Protein AF-A0A642V9N0-F1 (afdb_monomer)

Structure (mmCIF, N/CA/C/O backbone):
data_AF-A0A642V9N0-F1
#
_entry.id   AF-A0A642V9N0-F1
#
loop_
_atom_site.group_PDB
_atom_site.id
_atom_site.type_symbol
_atom_site.label_atom_id
_atom_site.label_alt_id
_atom_site.label_comp_id
_atom_site.label_asym_id
_atom_site.label_entity_id
_atom_site.label_seq_id
_atom_site.pdbx_PDB_ins_code
_atom_site.Cartn_x
_atom_site.Cartn_y
_atom_site.Cartn_z
_atom_site.occupancy
_atom_site.B_iso_or_equiv
_atom_site.auth_seq_id
_atom_site.auth_comp_id
_atom_site.auth_asym_id
_atom_site.auth_atom_id
_atom_site.pdbx_PDB_model_num
ATOM 1 N N . MET A 1 1 ? -21.424 -10.821 -15.131 1.00 40.81 1 MET A N 1
ATOM 2 C CA . MET A 1 1 ? -20.235 -10.286 -15.833 1.00 40.81 1 MET A CA 1
ATOM 3 C C . MET A 1 1 ? -19.239 -11.426 -15.988 1.00 40.81 1 MET A C 1
ATOM 5 O O . MET A 1 1 ? -18.948 -12.067 -14.989 1.00 40.81 1 MET A O 1
ATOM 9 N N . GLY A 1 2 ? -18.810 -11.746 -17.212 1.00 49.16 2 GLY A N 1
ATOM 10 C CA . GLY A 1 2 ? -17.847 -12.830 -17.457 1.00 49.16 2 GLY A CA 1
ATOM 11 C C . GLY A 1 2 ? -16.449 -12.507 -16.915 1.00 49.16 2 GLY A C 1
ATOM 12 O O . GLY A 1 2 ? -16.110 -11.336 -16.734 1.00 49.16 2 GLY A O 1
ATOM 13 N N . ALA A 1 3 ? -15.644 -13.538 -16.644 1.00 56.41 3 ALA A N 1
ATOM 14 C CA . ALA A 1 3 ? -14.260 -13.377 -16.204 1.00 56.41 3 ALA A CA 1
ATOM 15 C C . ALA A 1 3 ? -13.422 -12.690 -17.298 1.00 56.41 3 ALA A C 1
ATOM 17 O O . ALA A 1 3 ? -13.462 -13.091 -18.461 1.00 56.41 3 ALA A O 1
ATOM 18 N N . ARG A 1 4 ? -12.665 -11.648 -16.933 1.00 70.25 4 ARG A N 1
ATOM 19 C CA . ARG A 1 4 ? -11.742 -10.973 -17.858 1.00 70.25 4 ARG A CA 1
ATOM 20 C C . ARG A 1 4 ? -10.532 -11.883 -18.124 1.00 70.25 4 ARG A C 1
ATOM 22 O O . ARG A 1 4 ? -9.971 -12.385 -17.149 1.00 70.25 4 ARG A O 1
ATOM 29 N N . PRO A 1 5 ? -10.100 -12.083 -19.382 1.00 73.81 5 PRO A N 1
ATOM 30 C CA . PRO A 1 5 ? -8.912 -12.881 -19.681 1.00 73.81 5 PRO A CA 1
ATOM 31 C C . PRO A 1 5 ? -7.654 -12.274 -19.040 1.00 73.81 5 PRO A C 1
ATOM 33 O O . PRO A 1 5 ? -7.394 -11.076 -19.202 1.00 73.81 5 PRO A O 1
ATOM 36 N N . LYS A 1 6 ? -6.885 -13.101 -18.319 1.00 78.00 6 LYS A N 1
ATOM 37 C CA . LYS A 1 6 ? -5.656 -12.711 -17.610 1.00 78.00 6 LYS A CA 1
ATOM 38 C C . LYS A 1 6 ? -4.450 -13.478 -18.154 1.00 78.00 6 LYS A C 1
ATOM 40 O O . LYS A 1 6 ? -4.573 -14.666 -18.443 1.00 78.00 6 LYS A O 1
ATOM 45 N N . LEU A 1 7 ? -3.292 -12.824 -18.221 1.00 76.69 7 LEU A N 1
ATOM 46 C CA . LEU A 1 7 ? -2.004 -13.461 -18.509 1.00 76.69 7 LEU A CA 1
ATOM 47 C C . LEU A 1 7 ? -0.964 -13.055 -17.457 1.00 76.69 7 LEU A C 1
ATOM 49 O O . LEU A 1 7 ? -0.821 -11.871 -17.158 1.00 76.69 7 LEU A O 1
ATOM 53 N N . GLY A 1 8 ? -0.237 -14.034 -16.914 1.00 77.44 8 GLY A N 1
ATOM 54 C CA . GLY A 1 8 ? 0.908 -13.819 -16.029 1.00 77.44 8 GLY A CA 1
ATOM 55 C C . GLY A 1 8 ? 2.208 -14.220 -16.720 1.00 77.44 8 GLY A C 1
ATOM 56 O O . GLY A 1 8 ? 2.264 -15.289 -17.322 1.00 77.44 8 GLY A O 1
ATOM 57 N N . ILE A 1 9 ? 3.227 -13.369 -16.632 1.00 78.38 9 ILE A N 1
ATOM 58 C CA . ILE A 1 9 ? 4.569 -13.600 -17.172 1.00 78.38 9 ILE A CA 1
ATOM 59 C C . ILE A 1 9 ? 5.582 -13.358 -16.052 1.00 78.38 9 ILE A C 1
ATOM 61 O O . ILE A 1 9 ? 5.575 -12.297 -15.422 1.00 78.38 9 ILE A O 1
ATOM 65 N N . THR A 1 10 ? 6.465 -14.324 -15.822 1.00 75.25 10 THR A N 1
ATOM 66 C CA . THR A 1 10 ? 7.592 -14.185 -14.893 1.00 75.25 10 THR A CA 1
ATOM 67 C C . THR A 1 10 ? 8.870 -14.041 -15.708 1.00 75.25 10 THR A C 1
ATOM 69 O O . THR A 1 10 ? 9.029 -14.697 -16.722 1.00 75.25 10 THR A O 1
ATOM 72 N N . VAL A 1 11 ? 9.778 -13.162 -15.300 1.00 70.00 11 VAL A N 1
ATOM 73 C CA . VAL A 1 11 ? 11.076 -12.964 -15.953 1.00 70.00 11 VAL A CA 1
ATOM 74 C C . VAL A 1 11 ? 12.165 -13.274 -14.932 1.00 70.00 11 VAL A C 1
ATOM 76 O O . VAL A 1 11 ? 12.432 -12.465 -14.035 1.00 70.00 11 VAL A O 1
ATOM 79 N N . ASP A 1 12 ? 12.766 -14.459 -15.057 1.00 70.38 12 ASP A N 1
ATOM 80 C CA . ASP A 1 12 ? 13.827 -14.971 -14.184 1.00 70.38 12 ASP A CA 1
ATOM 81 C C . ASP A 1 12 ? 15.176 -15.139 -14.921 1.00 70.38 12 ASP A C 1
ATOM 83 O O . ASP A 1 12 ? 15.275 -14.996 -16.139 1.00 70.38 12 ASP A O 1
ATOM 87 N N . ARG A 1 13 ? 16.259 -15.398 -14.169 1.00 56.00 13 ARG A N 1
ATOM 88 C CA . ARG A 1 13 ? 17.618 -15.569 -14.724 1.00 56.00 13 ARG A CA 1
ATOM 89 C C . ARG A 1 13 ? 17.797 -16.846 -15.567 1.00 56.00 13 ARG A C 1
ATOM 91 O O . ARG A 1 13 ? 18.861 -16.991 -16.164 1.00 56.00 13 ARG A O 1
ATOM 98 N N . GLN A 1 14 ? 16.846 -17.784 -15.580 1.00 49.81 14 GLN A N 1
ATOM 99 C CA . GLN A 1 14 ? 17.048 -19.136 -16.121 1.00 49.81 14 GLN A CA 1
ATOM 100 C C . GLN A 1 14 ? 16.147 -19.525 -17.301 1.00 49.81 14 GLN A C 1
ATOM 102 O O . GLN A 1 14 ? 16.374 -20.592 -17.876 1.00 49.81 14 GLN A O 1
ATOM 107 N N . GLN A 1 15 ? 15.182 -18.713 -17.739 1.00 47.72 15 GLN A N 1
ATOM 108 C CA . GLN A 1 15 ? 14.186 -19.201 -18.699 1.00 47.72 15 GLN A CA 1
ATOM 109 C C . GLN A 1 15 ? 14.317 -18.678 -20.140 1.00 47.72 15 GLN A C 1
ATOM 111 O O . GLN A 1 15 ? 13.827 -17.622 -20.516 1.00 47.72 15 GLN A O 1
ATOM 116 N N . ASN A 1 16 ? 14.819 -19.578 -20.995 1.00 48.38 16 ASN A N 1
ATOM 117 C CA . ASN A 1 16 ? 14.427 -19.728 -22.407 1.00 48.38 16 ASN A CA 1
ATOM 118 C C . ASN A 1 16 ? 12.951 -20.192 -22.574 1.00 48.38 16 ASN A C 1
ATOM 120 O O . ASN A 1 16 ? 12.477 -20.356 -23.698 1.00 48.38 16 ASN A O 1
ATOM 124 N N . VAL A 1 17 ? 12.228 -20.449 -21.474 1.00 43.91 17 VAL A N 1
ATOM 125 C CA . VAL A 1 17 ? 10.893 -21.076 -21.455 1.00 43.91 17 VAL A CA 1
ATOM 126 C C . VAL A 1 17 ? 9.762 -20.054 -21.660 1.00 43.91 17 VAL A C 1
ATOM 128 O O . VAL A 1 17 ? 8.807 -20.363 -22.366 1.00 43.91 17 VAL A O 1
ATOM 131 N N . ASP A 1 18 ? 9.883 -18.807 -21.197 1.00 51.75 18 ASP A N 1
ATOM 132 C CA . ASP A 1 18 ? 8.863 -17.775 -21.476 1.00 51.75 18 ASP A CA 1
ATOM 133 C C . ASP A 1 18 ? 8.943 -17.227 -22.913 1.00 51.75 18 ASP A C 1
ATOM 135 O O . ASP A 1 18 ? 7.918 -16.908 -23.525 1.00 51.75 18 ASP A O 1
ATOM 139 N N . ASN A 1 19 ? 10.132 -17.278 -23.529 1.00 51.78 19 ASN A N 1
ATOM 140 C CA . ASN A 1 19 ? 10.299 -17.091 -24.976 1.00 51.78 19 ASN A CA 1
ATOM 141 C C . ASN A 1 19 ? 9.464 -18.092 -25.787 1.00 51.78 19 ASN A C 1
ATOM 143 O O . ASN A 1 19 ? 8.989 -17.769 -26.877 1.00 51.78 19 ASN A O 1
ATOM 147 N N . TYR A 1 20 ? 9.245 -19.305 -25.276 1.00 49.16 20 TYR A N 1
ATOM 148 C CA . TYR A 1 20 ? 8.440 -20.321 -25.952 1.00 49.16 20 TYR A CA 1
ATOM 149 C C . TYR A 1 20 ? 6.942 -19.975 -25.951 1.00 49.16 20 TYR A C 1
ATOM 151 O O . TYR A 1 20 ? 6.261 -20.178 -26.958 1.00 49.16 20 TYR A O 1
ATOM 159 N N . VAL A 1 21 ? 6.420 -19.401 -24.861 1.00 57.12 21 VAL A N 1
ATOM 160 C CA . VAL A 1 21 ? 5.015 -18.962 -24.775 1.00 57.12 21 VAL A CA 1
ATOM 161 C C . VAL A 1 21 ? 4.776 -17.730 -25.649 1.00 57.12 21 VAL A C 1
ATOM 163 O O . VAL A 1 21 ? 3.802 -17.702 -26.408 1.00 57.12 21 VAL A O 1
ATOM 166 N N . LEU A 1 22 ? 5.684 -16.750 -25.613 1.00 59.94 22 LEU A N 1
ATOM 167 C CA . LEU A 1 22 ? 5.608 -15.549 -26.453 1.00 59.94 22 LEU A CA 1
ATOM 168 C C . LEU A 1 22 ? 5.730 -15.876 -27.951 1.00 59.94 22 LEU A C 1
ATOM 170 O O . LEU A 1 22 ? 4.992 -15.320 -28.763 1.00 59.94 22 LEU A O 1
ATOM 174 N N . SER A 1 23 ? 6.585 -16.836 -28.321 1.00 57.81 23 SER A N 1
ATOM 175 C CA . SER A 1 23 ? 6.795 -17.236 -29.723 1.00 57.81 23 SER A CA 1
ATOM 176 C C . SER A 1 23 ? 5.713 -18.159 -30.303 1.00 57.81 23 SER A C 1
ATOM 178 O O . SER A 1 23 ? 5.506 -18.149 -31.518 1.00 57.81 23 SER A O 1
ATOM 180 N N . ARG A 1 24 ? 4.993 -18.946 -29.484 1.00 53.59 24 ARG A N 1
ATOM 181 C CA . ARG A 1 24 ? 3.920 -19.852 -29.958 1.00 53.59 24 ARG A CA 1
ATOM 182 C C . ARG A 1 24 ? 2.508 -19.287 -29.866 1.00 53.59 24 ARG A C 1
ATOM 184 O O . ARG A 1 24 ? 1.610 -19.777 -30.556 1.00 53.59 24 ARG A O 1
ATOM 191 N N . THR A 1 25 ? 2.284 -18.279 -29.031 1.00 60.03 25 THR A N 1
ATOM 192 C CA . THR A 1 25 ? 0.960 -17.672 -28.892 1.00 60.03 25 THR A CA 1
ATOM 193 C C . THR A 1 25 ? 0.666 -16.813 -30.121 1.00 60.03 25 THR A C 1
ATOM 195 O O . THR A 1 25 ? 1.390 -15.873 -30.442 1.00 60.03 25 THR A O 1
ATOM 198 N N . ARG A 1 26 ? -0.403 -17.140 -30.860 1.00 59.75 26 ARG A N 1
ATOM 199 C CA . ARG A 1 26 ? -0.821 -16.345 -32.028 1.00 59.75 26 ARG A CA 1
ATOM 200 C C . ARG A 1 26 ? -1.087 -14.908 -31.573 1.00 59.75 26 ARG A C 1
ATOM 202 O O . ARG A 1 26 ? -1.827 -14.733 -30.614 1.00 59.75 26 ARG A O 1
ATOM 209 N N . ARG A 1 27 ? -0.585 -13.893 -32.297 1.00 61.00 27 ARG A N 1
ATOM 210 C CA . ARG A 1 27 ? -0.785 -12.457 -31.972 1.00 61.00 27 ARG A CA 1
ATOM 211 C C . ARG A 1 27 ? -2.223 -12.107 -31.554 1.00 61.00 27 ARG A C 1
ATOM 213 O O . ARG A 1 27 ? -2.413 -11.431 -30.556 1.00 61.00 27 ARG A O 1
ATOM 220 N N . ARG A 1 28 ? -3.222 -12.683 -32.237 1.00 62.78 28 ARG A N 1
ATOM 221 C CA . ARG A 1 28 ? -4.655 -12.497 -31.935 1.00 62.78 28 ARG A CA 1
ATOM 222 C C . ARG A 1 28 ? -5.085 -12.909 -30.520 1.00 62.78 28 ARG A C 1
ATOM 224 O O . ARG A 1 28 ? -6.109 -12.440 -30.049 1.00 62.78 28 ARG A O 1
ATOM 231 N N . ALA A 1 29 ? -4.361 -13.810 -29.856 1.00 71.00 29 ALA A N 1
ATOM 232 C CA . ALA A 1 29 ? -4.660 -14.208 -28.483 1.00 71.00 29 ALA A CA 1
ATOM 233 C C . ALA A 1 29 ? -4.200 -13.152 -27.463 1.00 71.00 29 ALA A C 1
ATOM 235 O O . ALA A 1 29 ? -4.834 -13.018 -26.420 1.00 71.00 29 ALA A O 1
ATOM 236 N N . PHE A 1 30 ? -3.163 -12.365 -27.777 1.00 74.12 30 PHE A N 1
ATOM 237 C CA . PHE A 1 30 ? -2.737 -11.238 -26.941 1.00 74.12 30 PHE A CA 1
ATOM 238 C C . PHE A 1 30 ? -3.734 -10.077 -26.991 1.00 74.12 30 PHE A C 1
ATOM 240 O O . PHE A 1 30 ? -3.985 -9.457 -25.964 1.00 74.12 30 PHE A O 1
ATOM 247 N N . ASP A 1 31 ? -4.392 -9.864 -28.135 1.00 76.50 31 ASP A N 1
ATOM 248 C CA . ASP A 1 31 ? -5.447 -8.848 -28.288 1.00 76.50 31 ASP A CA 1
ATOM 249 C C . ASP A 1 31 ? -6.659 -9.088 -27.367 1.00 76.50 31 ASP A C 1
ATOM 251 O O . ASP A 1 31 ? -7.400 -8.158 -27.055 1.00 76.50 31 ASP A O 1
ATOM 255 N N . LEU A 1 32 ? -6.866 -10.332 -26.919 1.00 81.69 32 LEU A N 1
ATOM 256 C CA . LEU A 1 32 ? -7.955 -10.705 -26.010 1.00 81.69 32 LEU A CA 1
ATOM 257 C C . LEU A 1 32 ? -7.590 -10.530 -24.531 1.00 81.69 32 LEU A C 1
ATOM 259 O O . LEU A 1 32 ? -8.476 -10.583 -23.674 1.00 81.69 32 LEU A O 1
ATOM 263 N N . VAL A 1 33 ? -6.309 -10.347 -24.208 1.00 83.50 33 VAL A N 1
ATOM 264 C CA . VAL A 1 33 ? -5.861 -10.152 -22.827 1.00 83.50 33 VAL A CA 1
ATOM 265 C C . VAL A 1 33 ? -6.349 -8.792 -22.349 1.00 83.50 33 VAL A C 1
ATOM 267 O O . VAL A 1 33 ? -6.108 -7.768 -22.977 1.00 83.50 33 VAL A O 1
ATOM 270 N N . GLN A 1 34 ? -7.039 -8.786 -21.213 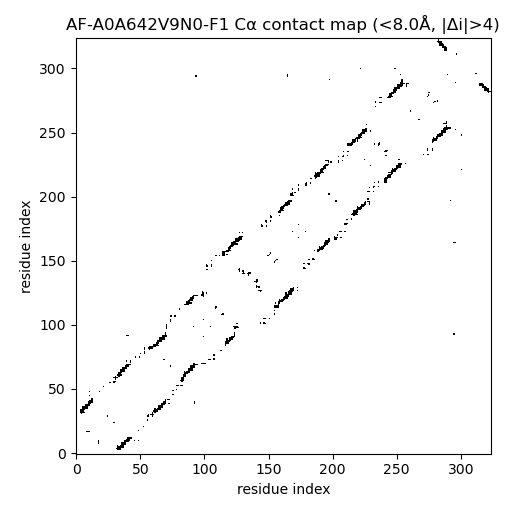1.00 86.19 34 GLN A N 1
ATOM 271 C CA . GLN A 1 34 ? -7.542 -7.567 -20.577 1.00 86.19 34 GLN A CA 1
ATOM 272 C C . GLN A 1 34 ? -6.743 -7.215 -19.320 1.00 86.19 34 GLN A C 1
ATOM 274 O O . GLN A 1 34 ? -6.779 -6.073 -18.862 1.00 86.19 34 GLN A O 1
ATOM 279 N N . GLN A 1 35 ? -6.034 -8.194 -18.751 1.00 86.94 35 GLN A N 1
ATOM 280 C CA . GLN A 1 35 ? -5.170 -8.014 -17.591 1.00 86.94 35 GLN A CA 1
ATOM 281 C C . GLN A 1 35 ? -3.831 -8.707 -17.819 1.00 86.94 35 GLN A C 1
ATOM 283 O O . GLN A 1 35 ? -3.792 -9.912 -18.076 1.00 86.94 35 GLN A O 1
ATOM 288 N N . LEU A 1 36 ? -2.749 -7.950 -17.681 1.00 86.38 36 LEU A N 1
ATOM 289 C CA . LEU A 1 36 ? -1.387 -8.454 -17.790 1.00 86.38 36 LEU A CA 1
ATOM 290 C C . LEU A 1 36 ? -0.679 -8.311 -16.444 1.00 86.38 36 LEU A C 1
ATOM 292 O O . LEU A 1 36 ? -0.710 -7.239 -15.845 1.00 86.38 36 LEU A O 1
ATOM 296 N N . SER A 1 37 ? -0.029 -9.373 -15.982 1.00 86.75 37 SER A N 1
ATOM 297 C CA . SER A 1 37 ? 0.848 -9.345 -14.812 1.00 86.75 37 SER A CA 1
ATOM 298 C C . SER A 1 37 ? 2.265 -9.714 -15.228 1.00 86.75 37 SER A C 1
ATOM 300 O O . SER A 1 37 ? 2.474 -10.796 -15.768 1.00 86.75 37 SER A O 1
ATOM 302 N N . ILE A 1 38 ? 3.229 -8.833 -14.969 1.00 85.56 38 ILE A N 1
ATOM 303 C CA . ILE A 1 38 ? 4.649 -9.054 -15.254 1.00 85.56 38 ILE A CA 1
ATOM 304 C C . ILE A 1 38 ? 5.417 -9.018 -13.935 1.00 85.56 38 ILE A C 1
ATOM 306 O O . ILE A 1 38 ? 5.370 -8.019 -13.215 1.00 85.56 38 ILE A O 1
ATOM 310 N N . ILE A 1 39 ? 6.140 -10.091 -13.629 1.00 84.25 39 ILE A N 1
ATOM 311 C CA . ILE A 1 39 ? 6.979 -10.197 -12.434 1.00 84.25 39 ILE A CA 1
ATOM 312 C C . ILE A 1 39 ? 8.433 -10.328 -12.875 1.00 84.25 39 ILE A C 1
ATOM 314 O O . ILE A 1 39 ? 8.825 -11.347 -13.432 1.00 84.25 39 ILE A O 1
ATOM 318 N N . VAL A 1 40 ? 9.246 -9.311 -12.607 1.00 82.00 40 VAL A N 1
ATOM 319 C CA . VAL A 1 40 ? 10.682 -9.306 -12.901 1.00 82.00 40 VAL A CA 1
ATOM 320 C C . VAL A 1 40 ? 11.447 -9.601 -11.618 1.00 82.00 40 VAL A C 1
ATOM 322 O O . VAL A 1 40 ? 11.551 -8.744 -10.738 1.00 82.00 40 VAL A O 1
ATOM 325 N N . THR A 1 41 ? 11.985 -10.815 -11.516 1.00 74.38 41 THR A N 1
ATOM 326 C CA . THR A 1 41 ? 12.809 -11.277 -10.383 1.00 74.38 41 THR A CA 1
ATOM 327 C C . THR A 1 41 ? 14.294 -11.368 -10.734 1.00 74.38 41 THR A C 1
ATOM 329 O O . THR A 1 41 ? 15.128 -11.571 -9.853 1.00 74.38 41 THR A O 1
ATOM 332 N N . ALA A 1 42 ? 14.644 -11.225 -12.014 1.00 68.12 42 ALA A N 1
ATOM 333 C CA . ALA A 1 42 ? 16.013 -11.334 -12.490 1.00 68.12 42 ALA A CA 1
ATOM 334 C C . ALA A 1 42 ? 16.862 -10.094 -12.155 1.00 68.12 42 ALA A C 1
ATOM 336 O O . ALA A 1 42 ? 16.626 -9.001 -12.663 1.00 68.12 42 ALA A O 1
ATOM 337 N N . ASP A 1 43 ? 17.957 -10.308 -11.424 1.00 67.06 43 ASP A N 1
ATOM 338 C CA . ASP A 1 43 ? 19.030 -9.314 -11.255 1.00 67.06 43 ASP A CA 1
ATOM 339 C C . ASP A 1 43 ? 19.905 -9.137 -12.520 1.00 67.06 43 ASP A C 1
ATOM 341 O O . ASP A 1 43 ? 20.812 -8.312 -12.536 1.00 67.06 43 ASP A O 1
ATOM 345 N N . GLY A 1 44 ? 19.706 -9.956 -13.563 1.00 68.44 44 GLY A N 1
ATOM 346 C CA . GLY A 1 44 ? 20.451 -9.897 -14.833 1.00 68.44 44 GLY A CA 1
ATOM 347 C C . GLY A 1 44 ? 19.821 -8.954 -15.864 1.00 68.44 44 GLY A C 1
ATOM 348 O O . GLY A 1 44 ? 18.749 -8.397 -15.629 1.00 68.44 44 GLY A O 1
ATOM 349 N N . ASP A 1 45 ? 20.466 -8.755 -17.017 1.00 71.88 45 ASP A N 1
ATOM 350 C CA . ASP A 1 45 ? 19.856 -8.003 -18.120 1.00 71.88 45 ASP A CA 1
ATOM 351 C C . ASP A 1 45 ? 18.630 -8.753 -18.672 1.00 71.88 45 ASP A C 1
ATOM 353 O O . ASP A 1 45 ? 18.724 -9.895 -19.115 1.00 71.88 45 ASP A O 1
ATOM 357 N N . CYS A 1 46 ? 17.467 -8.111 -18.593 1.00 78.81 46 CYS A N 1
ATOM 358 C CA . CYS A 1 46 ? 16.180 -8.625 -19.062 1.00 78.81 46 CYS A CA 1
ATOM 359 C C . CYS A 1 46 ? 15.475 -7.610 -19.967 1.00 78.81 46 CYS A C 1
ATOM 361 O O . CYS A 1 46 ? 14.278 -7.720 -20.237 1.00 78.81 46 CYS A O 1
ATOM 363 N N . ASP A 1 47 ? 16.215 -6.609 -20.444 1.00 81.56 47 ASP A N 1
ATOM 364 C CA . ASP A 1 47 ? 15.660 -5.491 -21.182 1.00 81.56 47 ASP A CA 1
ATOM 365 C C . ASP A 1 47 ? 15.040 -5.918 -22.506 1.00 81.56 47 ASP A C 1
ATOM 367 O O . ASP A 1 47 ? 14.003 -5.371 -22.880 1.00 81.56 47 ASP A O 1
ATOM 371 N N . TRP A 1 48 ? 15.654 -6.890 -23.184 1.00 80.44 48 TRP A N 1
ATOM 372 C CA . TRP A 1 48 ? 15.173 -7.440 -24.448 1.00 80.44 48 TRP A CA 1
ATOM 373 C C . TRP A 1 48 ? 13.879 -8.246 -24.264 1.00 80.44 48 TRP A C 1
ATOM 375 O O . TRP A 1 48 ? 12.911 -7.957 -24.956 1.00 80.44 48 TRP A O 1
ATOM 385 N N . VAL A 1 49 ? 13.802 -9.143 -23.267 1.00 80.38 49 VAL A N 1
ATOM 386 C CA . VAL A 1 49 ? 12.570 -9.900 -22.948 1.00 80.38 49 VAL A CA 1
ATOM 387 C C . VAL A 1 49 ? 11.439 -8.939 -22.612 1.00 80.38 49 VAL A C 1
ATOM 389 O O . VAL A 1 49 ? 10.320 -9.072 -23.101 1.00 80.38 49 VAL A O 1
ATOM 392 N N . PHE A 1 50 ? 11.733 -7.938 -21.780 1.00 84.94 50 PHE A N 1
ATOM 393 C CA . PHE A 1 50 ? 10.746 -6.937 -21.412 1.00 84.94 50 PHE A CA 1
ATOM 394 C C . PHE A 1 50 ? 10.285 -6.153 -22.644 1.00 84.94 50 PHE A C 1
ATOM 396 O O . PHE A 1 50 ? 9.087 -5.995 -22.843 1.00 84.94 50 PHE A O 1
ATOM 403 N N . ASN A 1 51 ? 11.205 -5.716 -23.508 1.00 85.25 51 ASN A N 1
ATOM 404 C CA . ASN A 1 51 ? 10.862 -5.036 -24.758 1.00 85.25 51 ASN A CA 1
ATOM 405 C C . ASN A 1 51 ? 9.994 -5.906 -25.677 1.00 85.25 51 ASN A C 1
ATOM 407 O O . ASN A 1 51 ? 9.055 -5.378 -26.272 1.00 85.25 51 ASN A O 1
ATOM 411 N N . ASP A 1 52 ? 10.256 -7.210 -25.760 1.00 83.62 52 ASP A N 1
ATOM 412 C CA . ASP A 1 52 ? 9.455 -8.142 -26.556 1.00 83.62 52 ASP A CA 1
ATOM 413 C C . ASP A 1 52 ? 8.031 -8.259 -26.000 1.00 83.62 52 ASP A C 1
ATOM 415 O O . ASP A 1 52 ? 7.064 -8.110 -26.751 1.00 83.62 52 ASP A O 1
ATOM 419 N N . ILE A 1 53 ? 7.878 -8.417 -24.678 1.00 85.50 53 ILE A N 1
ATOM 420 C CA . ILE A 1 53 ? 6.565 -8.407 -24.008 1.00 85.50 53 ILE A CA 1
ATOM 421 C C . ILE A 1 53 ? 5.824 -7.104 -24.330 1.00 85.50 53 ILE A C 1
ATOM 423 O O . ILE A 1 53 ? 4.694 -7.135 -24.818 1.00 85.50 53 ILE A O 1
ATOM 427 N N . ILE A 1 54 ? 6.460 -5.952 -24.112 1.00 87.88 54 ILE A N 1
ATOM 428 C CA . ILE A 1 54 ? 5.864 -4.640 -24.400 1.00 87.88 54 ILE A CA 1
ATOM 429 C C . ILE A 1 54 ? 5.476 -4.530 -25.882 1.00 87.88 54 ILE A C 1
ATOM 431 O O . ILE A 1 54 ? 4.386 -4.052 -26.199 1.00 87.88 54 ILE A O 1
ATOM 435 N N . GLY A 1 55 ? 6.319 -5.022 -26.792 1.00 86.62 55 GLY A N 1
ATOM 436 C CA . GLY A 1 55 ? 6.061 -5.057 -28.230 1.00 86.62 55 GLY A CA 1
ATOM 437 C C . GLY A 1 55 ? 4.815 -5.863 -28.599 1.00 86.62 55 GLY A C 1
ATOM 438 O O . GLY A 1 55 ? 4.036 -5.422 -29.446 1.00 86.62 55 GLY A O 1
ATOM 439 N N . HIS A 1 56 ? 4.578 -6.994 -27.931 1.00 85.06 56 HIS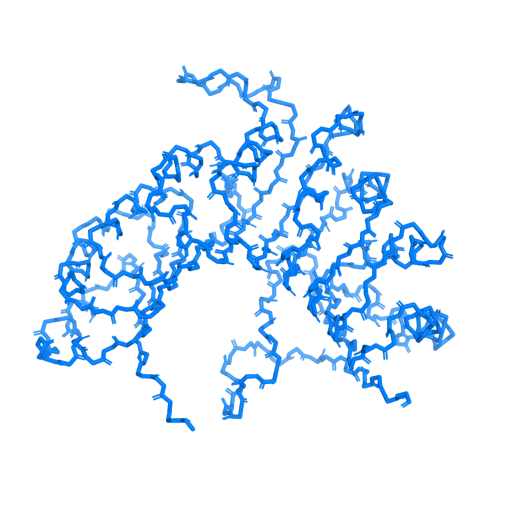 A N 1
ATOM 440 C CA . HIS A 1 56 ? 3.392 -7.827 -28.145 1.00 85.06 56 HIS A CA 1
ATOM 441 C C . HIS A 1 56 ? 2.086 -7.170 -27.683 1.00 85.06 56 HIS A C 1
ATOM 443 O O . HIS A 1 56 ? 1.052 -7.401 -28.305 1.00 85.06 56 HIS A O 1
ATOM 449 N N . PHE A 1 57 ? 2.132 -6.328 -26.649 1.00 87.25 57 PHE A N 1
ATOM 450 C CA . PHE A 1 57 ? 0.953 -5.665 -26.074 1.00 87.25 57 PHE A CA 1
ATOM 451 C C . PHE A 1 57 ? 0.784 -4.201 -26.491 1.00 87.25 57 PHE A C 1
ATOM 453 O O . PHE A 1 57 ? -0.171 -3.548 -26.076 1.00 87.25 57 PHE A O 1
ATOM 460 N N . LYS A 1 58 ? 1.679 -3.665 -27.327 1.00 84.88 58 LYS A N 1
ATOM 461 C CA . LYS A 1 58 ? 1.676 -2.248 -27.727 1.00 84.88 58 LYS A CA 1
ATOM 462 C C . LYS A 1 58 ? 0.358 -1.799 -28.367 1.00 84.88 58 LYS A C 1
ATOM 464 O O . LYS A 1 58 ? -0.064 -0.665 -28.168 1.00 84.88 58 LYS A O 1
ATOM 469 N N . MET A 1 59 ? -0.278 -2.687 -29.132 1.00 82.00 59 MET A N 1
ATOM 470 C CA . MET A 1 59 ? -1.549 -2.419 -29.820 1.00 82.00 59 MET A CA 1
ATOM 471 C C . MET A 1 59 ? -2.772 -2.933 -29.046 1.00 82.00 59 MET A C 1
ATOM 473 O O . MET A 1 59 ? -3.902 -2.663 -29.448 1.00 82.00 59 MET A O 1
ATOM 477 N N . SER A 1 60 ? -2.565 -3.664 -27.949 1.00 84.00 60 SER A N 1
ATOM 478 C CA . SER A 1 60 ? -3.641 -4.217 -27.129 1.00 84.00 60 SER A CA 1
ATOM 479 C C . SER A 1 60 ? -4.192 -3.147 -26.186 1.00 84.00 60 SER A C 1
ATOM 481 O O . SER A 1 60 ? -3.444 -2.335 -25.646 1.00 84.00 60 SER A O 1
ATOM 483 N N . SER A 1 61 ? -5.507 -3.151 -25.964 1.00 85.94 61 SER A N 1
ATOM 484 C CA . SER A 1 61 ? -6.145 -2.306 -24.950 1.00 85.94 61 SER A CA 1
ATOM 485 C C . SER A 1 61 ? -6.234 -3.086 -23.642 1.00 85.94 61 SER A C 1
ATOM 487 O O . SER A 1 61 ? -7.110 -3.936 -23.466 1.00 85.94 61 SER A O 1
ATOM 489 N N . LEU A 1 62 ? -5.280 -2.834 -22.747 1.00 87.44 62 LEU A N 1
ATOM 490 C CA . LEU A 1 62 ? -5.226 -3.471 -21.439 1.00 87.44 62 LEU A CA 1
ATOM 491 C C . LEU A 1 62 ? -6.019 -2.642 -20.432 1.00 87.44 62 LEU A C 1
ATOM 493 O O . LEU A 1 62 ? -5.653 -1.511 -20.110 1.00 87.44 62 LEU A O 1
ATOM 497 N N . ALA A 1 63 ? -7.062 -3.238 -19.861 1.00 86.31 63 ALA A N 1
ATOM 498 C CA . ALA A 1 63 ? -7.765 -2.632 -18.736 1.00 86.31 63 ALA A CA 1
ATOM 499 C C . ALA A 1 63 ? -6.859 -2.543 -17.493 1.00 86.31 63 ALA A C 1
ATOM 501 O O . ALA A 1 63 ? -6.994 -1.624 -16.690 1.00 86.31 63 ALA A O 1
ATOM 502 N N . PHE A 1 64 ? -5.938 -3.500 -17.314 1.00 86.31 64 PHE A N 1
ATOM 503 C CA . PHE A 1 64 ? -5.078 -3.542 -16.132 1.00 86.31 64 PHE A CA 1
ATOM 504 C C . PHE A 1 64 ? -3.674 -4.089 -16.407 1.00 86.31 64 PHE A C 1
ATOM 506 O O . PHE A 1 64 ? -3.524 -5.131 -17.051 1.00 86.31 64 PHE A O 1
ATOM 513 N N . LEU A 1 65 ? -2.659 -3.435 -15.843 1.00 88.62 65 LEU A N 1
ATOM 514 C CA . LEU A 1 65 ? -1.277 -3.915 -15.801 1.00 88.62 65 LEU A CA 1
ATOM 515 C C . LEU A 1 65 ? -0.787 -4.020 -14.353 1.00 88.62 65 LEU A C 1
ATOM 517 O O . LEU A 1 65 ? -0.694 -3.015 -13.654 1.00 88.62 65 LEU A O 1
ATOM 521 N N . ASN A 1 66 ? -0.409 -5.222 -13.926 1.00 87.88 66 ASN A N 1
ATOM 522 C CA . ASN A 1 66 ? 0.365 -5.446 -12.709 1.00 87.88 66 ASN A CA 1
ATOM 523 C C . ASN A 1 66 ? 1.839 -5.577 -13.060 1.00 87.88 66 ASN A C 1
ATOM 525 O O . ASN A 1 66 ? 2.213 -6.428 -13.867 1.00 87.88 66 ASN A O 1
ATOM 529 N N . LEU A 1 67 ? 2.679 -4.788 -12.410 1.00 86.00 67 LEU A N 1
ATOM 530 C CA . LEU A 1 67 ? 4.116 -4.842 -12.585 1.00 86.00 67 LEU A CA 1
ATOM 531 C C . LEU A 1 67 ? 4.795 -5.023 -11.228 1.00 86.00 67 LEU A C 1
ATOM 533 O O . LEU A 1 67 ? 4.711 -4.156 -10.358 1.00 86.00 67 LEU A O 1
ATOM 537 N N . THR A 1 68 ? 5.485 -6.144 -11.053 1.00 84.94 68 THR A N 1
ATOM 538 C CA . THR A 1 68 ? 6.340 -6.402 -9.892 1.00 84.94 68 THR A CA 1
ATOM 539 C C . THR A 1 68 ? 7.794 -6.352 -10.340 1.00 84.94 68 THR A C 1
ATOM 541 O O . THR A 1 68 ? 8.192 -7.137 -11.196 1.00 84.94 68 THR A O 1
ATOM 544 N N . LEU A 1 69 ? 8.594 -5.441 -9.784 1.00 81.88 69 LEU A N 1
ATOM 545 C CA . LEU A 1 69 ? 9.995 -5.237 -10.179 1.00 81.88 69 LEU A CA 1
ATOM 546 C C . LEU A 1 69 ? 10.942 -5.435 -9.001 1.00 81.88 69 LEU A C 1
ATOM 548 O O . LEU A 1 69 ? 10.689 -4.933 -7.909 1.00 81.88 69 LEU A O 1
ATOM 552 N N . VAL A 1 70 ? 12.093 -6.061 -9.222 1.00 78.94 70 VAL A N 1
ATOM 553 C CA . VAL A 1 70 ? 13.248 -5.856 -8.334 1.00 78.94 70 VAL A CA 1
ATOM 554 C C . VAL A 1 70 ? 13.711 -4.380 -8.392 1.00 78.94 70 VAL A C 1
ATOM 556 O O . VAL A 1 70 ? 13.615 -3.757 -9.454 1.00 78.94 70 VAL A O 1
ATOM 559 N N . PRO A 1 71 ? 14.201 -3.77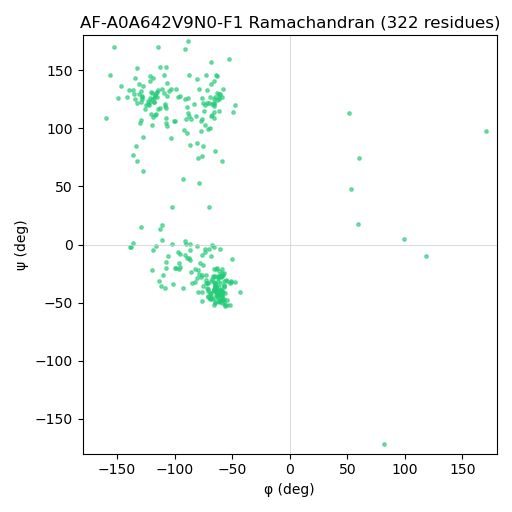1 -7.290 1.00 73.75 71 PRO A N 1
ATOM 560 C CA . PRO A 1 71 ? 14.495 -2.329 -7.245 1.00 73.75 71 PRO A CA 1
ATOM 561 C C . PRO A 1 71 ? 15.480 -1.814 -8.308 1.00 73.75 71 PRO A C 1
ATOM 563 O O . PRO A 1 71 ? 15.293 -0.729 -8.849 1.00 73.75 71 PRO A O 1
ATOM 566 N N . ASN A 1 72 ? 16.484 -2.608 -8.683 1.00 73.69 72 ASN A N 1
ATOM 567 C CA . ASN A 1 72 ? 17.451 -2.291 -9.747 1.00 73.69 72 ASN A CA 1
ATOM 568 C C . ASN A 1 72 ? 16.852 -2.309 -11.172 1.00 73.69 72 ASN A C 1
ATOM 570 O O . ASN A 1 72 ? 17.550 -1.979 -12.128 1.00 73.69 72 ASN A O 1
ATOM 574 N N . LYS A 1 73 ? 15.573 -2.671 -11.337 1.00 79.38 73 LYS A N 1
ATOM 575 C CA . LYS A 1 73 ? 14.856 -2.701 -12.625 1.00 79.38 73 LYS A CA 1
ATOM 576 C C . LYS A 1 73 ? 13.776 -1.631 -12.756 1.00 79.38 73 LYS A C 1
ATOM 578 O O . LYS A 1 73 ? 12.961 -1.687 -13.673 1.00 79.38 73 LYS A O 1
ATOM 583 N N . LEU A 1 74 ? 13.811 -0.605 -11.904 1.00 77.94 74 LEU A N 1
ATOM 584 C CA . LEU A 1 74 ? 12.927 0.564 -11.975 1.00 77.94 74 LEU A CA 1
ATOM 585 C C . LEU A 1 74 ? 12.898 1.241 -13.356 1.00 77.94 74 LEU A C 1
ATOM 587 O O . LEU A 1 74 ? 11.840 1.699 -13.786 1.00 77.94 74 LEU A O 1
ATOM 591 N N . GLY A 1 75 ? 14.015 1.225 -14.091 1.00 78.06 75 GLY A N 1
ATOM 592 C CA . GLY A 1 75 ? 14.092 1.761 -15.453 1.00 78.06 75 GLY A CA 1
ATOM 593 C C . GLY A 1 75 ? 13.094 1.138 -16.438 1.00 78.06 75 GLY A C 1
ATOM 594 O O . GLY A 1 75 ? 12.676 1.811 -17.383 1.00 78.06 75 GLY A O 1
ATOM 595 N N . LEU A 1 76 ? 12.630 -0.094 -16.193 1.00 85.06 76 LEU A N 1
ATOM 596 C CA . LEU A 1 76 ? 11.633 -0.769 -17.032 1.00 85.06 76 LEU A CA 1
ATOM 597 C C . LEU A 1 76 ? 10.258 -0.080 -17.009 1.00 85.06 76 LEU A C 1
ATOM 599 O O . LEU A 1 76 ? 9.502 -0.220 -17.970 1.00 85.06 76 LEU A O 1
ATOM 603 N N . LEU A 1 77 ? 9.952 0.731 -15.986 1.00 85.06 77 LEU A N 1
ATOM 604 C CA . LEU A 1 77 ? 8.721 1.534 -15.933 1.00 85.06 77 LEU A CA 1
ATOM 605 C C . LEU A 1 77 ? 8.583 2.462 -17.143 1.00 85.06 77 LEU A C 1
ATOM 607 O O . LEU A 1 77 ? 7.489 2.635 -17.674 1.00 85.06 77 LEU A O 1
ATOM 611 N N . SER A 1 78 ? 9.696 3.022 -17.622 1.00 83.38 78 SER A N 1
ATOM 612 C CA . SER A 1 78 ? 9.693 3.915 -18.786 1.00 83.38 78 SER A CA 1
ATOM 613 C C . SER A 1 78 ? 9.220 3.217 -20.067 1.00 83.38 78 SER A C 1
ATOM 615 O O . SER A 1 78 ? 8.561 3.829 -20.903 1.00 83.38 78 SER A O 1
ATOM 617 N N . LYS A 1 79 ? 9.469 1.911 -20.205 1.00 85.94 79 LYS A N 1
ATOM 618 C CA . LYS A 1 79 ? 9.114 1.133 -21.402 1.00 85.94 79 LYS A CA 1
ATOM 619 C C . LYS A 1 79 ? 7.605 0.894 -21.510 1.00 85.94 79 LYS A C 1
ATOM 621 O O . LYS A 1 79 ? 7.051 0.871 -22.612 1.00 85.94 79 LYS A O 1
ATOM 626 N N . VAL A 1 80 ? 6.926 0.812 -20.364 1.00 87.81 80 VAL A N 1
ATOM 627 C CA . VAL A 1 80 ? 5.466 0.642 -20.255 1.00 87.81 80 VAL A CA 1
ATOM 628 C C . VAL A 1 80 ? 4.692 1.838 -20.821 1.00 87.81 80 VAL A C 1
ATOM 630 O O . VAL A 1 80 ? 3.543 1.689 -21.225 1.00 87.81 80 VAL A O 1
ATOM 633 N N . GLN A 1 81 ? 5.315 3.016 -20.945 1.00 82.94 81 GLN A N 1
ATOM 634 C CA . GLN A 1 81 ? 4.677 4.227 -21.493 1.00 82.94 81 GLN A CA 1
ATOM 635 C C . GLN A 1 81 ? 4.079 4.031 -22.883 1.00 82.94 81 GLN A C 1
ATOM 637 O O . GLN A 1 81 ? 3.100 4.685 -23.241 1.00 82.94 81 GLN A O 1
ATOM 642 N N . SER A 1 82 ? 4.685 3.146 -23.670 1.00 83.06 82 SER A N 1
ATOM 643 C CA . SER A 1 82 ? 4.245 2.852 -25.028 1.00 83.06 82 SER A CA 1
ATOM 644 C C . SER A 1 82 ? 3.000 1.961 -25.095 1.00 83.06 82 SER A C 1
ATOM 646 O O . SER A 1 82 ? 2.443 1.800 -26.179 1.00 83.06 82 SER A O 1
ATOM 648 N N . MET A 1 83 ? 2.551 1.402 -23.966 1.00 86.38 83 MET A N 1
ATOM 649 C CA . MET A 1 83 ? 1.374 0.541 -23.894 1.00 86.38 83 MET A CA 1
ATOM 650 C C . MET A 1 83 ? 0.082 1.342 -23.693 1.00 86.38 83 MET A C 1
ATOM 652 O O . MET A 1 83 ? 0.029 2.344 -22.963 1.00 86.38 83 MET A O 1
ATOM 656 N N . ASN A 1 84 ? -1.002 0.838 -24.282 1.00 87.44 84 ASN A N 1
ATOM 657 C CA . ASN A 1 84 ? -2.349 1.335 -24.036 1.00 87.44 84 ASN A CA 1
ATOM 658 C C . ASN A 1 84 ? -2.964 0.634 -22.812 1.00 87.44 84 ASN A C 1
ATOM 660 O O . ASN A 1 84 ? -3.645 -0.384 -22.934 1.00 87.44 84 ASN A O 1
ATOM 664 N N . VAL A 1 85 ? -2.666 1.172 -21.628 1.00 87.00 85 VAL A N 1
ATOM 665 C CA . VAL A 1 85 ? -3.119 0.656 -20.328 1.00 87.00 85 VAL A CA 1
ATOM 666 C C . VAL A 1 85 ? -4.023 1.688 -19.658 1.00 87.00 85 VAL A C 1
ATOM 668 O O . VAL A 1 85 ? -3.624 2.846 -19.535 1.00 87.00 85 VAL A O 1
ATOM 671 N N . GLU A 1 86 ? -5.200 1.272 -19.188 1.00 86.06 86 GLU A N 1
ATOM 672 C CA . GLU A 1 86 ? -6.106 2.139 -18.417 1.00 86.06 86 GLU A CA 1
ATOM 673 C C . GLU A 1 86 ? -5.630 2.328 -16.972 1.00 86.06 86 GLU A C 1
ATOM 675 O O . GLU A 1 86 ? -5.554 3.452 -16.479 1.00 86.06 86 GLU A O 1
ATOM 680 N N . GLN A 1 87 ? -5.294 1.228 -16.291 1.00 86.44 87 GLN A N 1
ATOM 681 C CA . GLN A 1 87 ? -4.895 1.223 -14.885 1.00 86.44 87 GLN A CA 1
ATOM 682 C C . GLN A 1 87 ? -3.654 0.370 -14.651 1.00 86.44 87 GLN A C 1
ATOM 684 O O . GLN A 1 87 ? -3.486 -0.699 -15.241 1.00 86.44 87 GLN A O 1
ATOM 689 N N . MET A 1 88 ? -2.799 0.829 -13.744 1.00 87.81 88 MET A N 1
ATOM 690 C CA . MET A 1 88 ? -1.532 0.186 -13.433 1.00 87.81 88 MET A CA 1
ATOM 691 C C . MET A 1 88 ? -1.346 0.014 -11.927 1.00 87.81 88 MET A C 1
ATOM 693 O O . MET A 1 88 ? -1.603 0.923 -11.137 1.00 87.81 88 MET A O 1
ATOM 697 N N . ALA A 1 89 ? -0.843 -1.148 -11.537 1.00 85.56 89 ALA A N 1
ATOM 698 C CA . ALA A 1 89 ? -0.340 -1.436 -10.208 1.00 85.56 89 ALA A CA 1
ATOM 699 C C . ALA A 1 89 ? 1.161 -1.712 -10.302 1.00 85.56 89 ALA A C 1
ATOM 701 O O . ALA A 1 89 ? 1.584 -2.567 -11.079 1.00 85.56 89 ALA A O 1
ATOM 702 N N . VAL A 1 90 ? 1.963 -1.008 -9.508 1.00 84.69 90 VAL A N 1
ATOM 703 C CA . VAL A 1 90 ? 3.412 -1.224 -9.426 1.00 84.69 90 VAL A CA 1
ATOM 704 C C . VAL A 1 90 ? 3.755 -1.680 -8.018 1.00 84.69 90 VAL A C 1
ATOM 706 O O . VAL A 1 90 ? 3.367 -1.045 -7.042 1.00 84.69 90 VAL A O 1
ATOM 709 N N . SER A 1 91 ? 4.493 -2.776 -7.899 1.00 79.00 91 SER A N 1
ATOM 710 C CA . SER A 1 91 ? 5.016 -3.272 -6.627 1.00 79.00 91 SER A CA 1
ATOM 711 C C . SER A 1 91 ? 6.493 -3.623 -6.751 1.00 79.00 91 SER A C 1
ATOM 713 O O . SER A 1 91 ? 6.967 -3.977 -7.831 1.00 79.00 91 SER A O 1
ATOM 715 N N . PHE A 1 92 ? 7.232 -3.532 -5.650 1.00 74.81 92 PHE A N 1
ATOM 716 C CA . PHE A 1 92 ? 8.627 -3.960 -5.617 1.00 74.81 92 PHE A CA 1
ATOM 717 C C . PHE A 1 92 ? 8.761 -5.351 -5.021 1.00 74.81 92 PHE A C 1
ATOM 719 O O . PHE A 1 92 ? 8.168 -5.657 -3.988 1.00 74.81 92 PHE A O 1
ATOM 726 N N . TYR A 1 93 ? 9.551 -6.191 -5.686 1.00 66.88 93 TYR A N 1
ATOM 727 C CA . TYR A 1 93 ? 9.901 -7.499 -5.169 1.00 66.88 93 TYR A CA 1
ATOM 728 C C . TYR A 1 93 ? 10.742 -7.313 -3.897 1.00 66.88 93 TYR A C 1
ATOM 730 O O . TYR A 1 93 ? 11.742 -6.583 -3.933 1.00 66.88 93 TYR A O 1
ATOM 738 N N . PRO A 1 94 ? 10.364 -7.945 -2.775 1.00 56.41 94 PRO A N 1
ATOM 739 C CA . PRO A 1 94 ? 11.015 -7.741 -1.490 1.00 56.41 94 PRO A CA 1
ATOM 740 C C . PRO A 1 94 ? 12.370 -8.460 -1.462 1.00 56.41 94 PRO A C 1
ATOM 742 O O . PRO A 1 94 ? 12.495 -9.598 -1.007 1.00 56.41 94 PRO A O 1
ATOM 745 N N . LEU A 1 95 ? 13.422 -7.812 -1.965 1.00 54.38 95 LEU A N 1
ATOM 746 C CA . LEU A 1 95 ? 14.790 -8.251 -1.698 1.00 54.38 95 LEU A CA 1
ATOM 747 C C . LEU A 1 95 ? 15.143 -7.823 -0.269 1.00 54.38 95 LEU A C 1
ATOM 749 O O . LEU A 1 95 ? 15.038 -6.645 0.063 1.00 54.38 95 LEU A O 1
ATOM 753 N N . ARG A 1 96 ? 15.584 -8.777 0.567 1.00 47.22 96 ARG A N 1
ATOM 754 C CA . ARG A 1 96 ? 15.808 -8.639 2.029 1.00 47.22 96 ARG A CA 1
ATOM 755 C C . ARG A 1 96 ? 16.656 -7.430 2.473 1.00 47.22 96 ARG A C 1
ATOM 757 O O . ARG A 1 96 ? 16.691 -7.136 3.665 1.00 47.22 96 ARG A O 1
ATOM 764 N N . SER A 1 97 ? 17.332 -6.751 1.551 1.00 41.34 97 SER A N 1
ATOM 765 C CA . SER A 1 97 ? 18.242 -5.630 1.795 1.00 41.34 97 SER A CA 1
ATOM 766 C C . SER A 1 97 ? 18.103 -4.460 0.810 1.00 41.34 97 SER A C 1
ATOM 768 O O . SER A 1 97 ? 18.806 -3.460 0.968 1.00 41.34 97 SER A O 1
ATOM 770 N N . ALA A 1 98 ? 17.232 -4.535 -0.201 1.00 46.38 98 ALA A N 1
ATOM 771 C CA . ALA A 1 98 ? 17.164 -3.488 -1.215 1.00 46.38 98 ALA A CA 1
ATOM 772 C C . ALA A 1 98 ? 16.204 -2.380 -0.769 1.00 46.38 98 ALA A C 1
ATOM 774 O O . ALA A 1 98 ? 14.989 -2.570 -0.719 1.00 46.38 98 ALA A O 1
ATOM 775 N N . ARG A 1 99 ? 16.756 -1.205 -0.447 1.00 56.19 99 ARG A N 1
ATOM 776 C CA . ARG A 1 99 ? 15.946 -0.001 -0.233 1.00 56.19 99 ARG A CA 1
ATOM 777 C C . ARG A 1 99 ? 15.216 0.297 -1.544 1.00 56.19 99 ARG A C 1
ATOM 779 O O . ARG A 1 99 ? 15.871 0.425 -2.579 1.00 56.19 99 ARG A O 1
ATOM 786 N N . THR A 1 100 ? 13.887 0.410 -1.525 1.00 57.03 100 THR A N 1
ATOM 787 C CA . THR A 1 100 ? 13.187 1.014 -2.663 1.00 57.03 100 THR A CA 1
ATOM 788 C C . THR A 1 100 ? 13.623 2.472 -2.697 1.00 57.03 100 THR A C 1
ATOM 790 O O . THR A 1 100 ? 13.278 3.241 -1.803 1.00 57.03 100 THR A O 1
ATOM 793 N N . ASN A 1 101 ? 14.437 2.851 -3.680 1.00 62.84 101 ASN A N 1
ATOM 794 C CA . ASN A 1 101 ? 14.896 4.225 -3.771 1.00 62.84 101 ASN A CA 1
ATOM 795 C C . ASN A 1 101 ? 13.756 5.085 -4.337 1.00 62.84 101 ASN A C 1
ATOM 797 O O . ASN A 1 101 ? 13.540 5.114 -5.5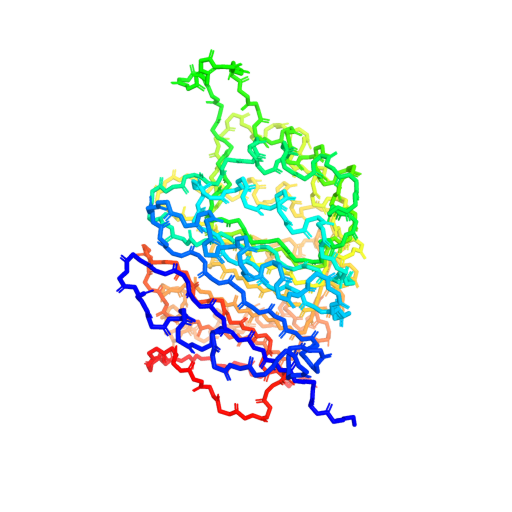50 1.00 62.84 101 ASN A O 1
ATOM 801 N N . ILE A 1 102 ? 13.010 5.760 -3.454 1.00 68.06 102 ILE A N 1
ATOM 802 C CA . ILE A 1 102 ? 11.923 6.685 -3.822 1.00 68.06 102 ILE A CA 1
ATOM 803 C C . ILE A 1 102 ? 12.396 7.695 -4.857 1.00 68.06 102 ILE A C 1
ATOM 805 O O . ILE A 1 102 ? 11.623 8.063 -5.728 1.00 68.06 102 ILE A O 1
ATOM 809 N N . TYR A 1 103 ? 13.667 8.093 -4.821 1.00 69.75 103 TYR A N 1
ATOM 810 C CA . TYR A 1 103 ? 14.242 8.968 -5.830 1.00 69.75 103 TYR A CA 1
ATOM 811 C C . TYR A 1 103 ? 14.153 8.374 -7.244 1.00 69.75 103 TYR A C 1
ATOM 813 O O . TYR A 1 103 ? 13.651 9.021 -8.161 1.00 69.75 103 TYR A O 1
ATOM 821 N N . GLN A 1 104 ? 14.587 7.123 -7.424 1.00 69.88 104 GLN A N 1
ATOM 822 C CA . GLN A 1 104 ? 14.514 6.443 -8.720 1.00 69.88 104 GLN A CA 1
ATOM 823 C C . GLN A 1 104 ? 13.056 6.256 -9.150 1.00 69.88 104 GLN A C 1
ATOM 825 O O . GLN A 1 104 ? 12.721 6.472 -10.314 1.00 69.88 104 GLN A O 1
ATOM 830 N N . LEU A 1 105 ? 12.172 5.921 -8.206 1.00 75.81 105 LEU A N 1
ATOM 831 C CA . LEU A 1 105 ? 10.741 5.841 -8.475 1.00 75.81 105 LEU A CA 1
ATOM 832 C C . LEU A 1 105 ? 10.174 7.195 -8.930 1.00 75.81 105 LEU A C 1
ATOM 834 O O . LEU A 1 105 ? 9.511 7.246 -9.960 1.00 75.81 105 LEU A O 1
ATOM 838 N N . ASN A 1 106 ? 10.477 8.278 -8.213 1.00 72.00 106 ASN A N 1
ATOM 839 C CA . ASN A 1 106 ? 10.069 9.644 -8.538 1.00 72.00 106 ASN A CA 1
ATOM 840 C C . ASN A 1 106 ? 10.563 10.040 -9.931 1.00 72.00 106 ASN A C 1
ATOM 842 O O . ASN A 1 106 ? 9.778 10.476 -10.761 1.00 72.00 106 ASN A O 1
ATOM 846 N N . ARG A 1 107 ? 11.840 9.797 -10.248 1.00 74.38 107 ARG A N 1
ATOM 847 C CA . ARG A 1 107 ? 12.409 10.073 -11.576 1.00 74.38 107 ARG A CA 1
ATOM 848 C C . ARG A 1 107 ? 11.647 9.359 -12.693 1.00 74.38 107 ARG A C 1
ATOM 850 O O . ARG A 1 107 ? 11.426 9.938 -13.753 1.00 74.38 107 ARG A O 1
ATOM 857 N N . HIS A 1 108 ? 11.253 8.106 -12.483 1.00 75.44 108 HIS A N 1
ATOM 858 C CA . HIS A 1 108 ? 10.535 7.339 -13.502 1.00 75.44 108 HIS A CA 1
ATOM 859 C C . HIS A 1 108 ? 9.035 7.667 -13.565 1.00 75.44 108 HIS A C 1
ATOM 861 O O . HIS A 1 108 ? 8.449 7.586 -14.650 1.00 75.44 108 HIS A O 1
ATOM 867 N N . LEU A 1 109 ? 8.435 8.086 -12.447 1.00 73.75 109 LEU A N 1
ATOM 868 C CA . LEU A 1 109 ? 7.036 8.516 -12.351 1.00 73.75 109 LEU A CA 1
ATOM 869 C C . LEU A 1 109 ? 6.811 10.005 -12.646 1.00 73.75 109 LEU A C 1
ATOM 871 O O . LEU A 1 109 ? 5.677 10.377 -12.924 1.00 73.75 109 LEU A O 1
ATOM 875 N N . ALA A 1 110 ? 7.861 10.826 -12.722 1.00 67.69 110 ALA A N 1
ATOM 876 C CA . ALA A 1 110 ? 7.798 12.228 -13.149 1.00 67.69 110 ALA A CA 1
ATOM 877 C C . ALA A 1 110 ? 7.272 12.422 -14.586 1.00 67.69 110 ALA A C 1
ATOM 879 O O . ALA A 1 110 ? 7.084 13.545 -15.038 1.00 67.69 110 ALA A O 1
ATOM 880 N N . ASN A 1 111 ? 7.016 11.331 -15.312 1.00 64.25 111 ASN A N 1
ATOM 881 C CA . ASN A 1 111 ? 6.295 11.355 -16.574 1.00 64.25 111 ASN A CA 1
ATOM 882 C C . ASN A 1 111 ? 4.779 11.284 -16.323 1.00 64.25 111 ASN A C 1
ATOM 884 O O . ASN A 1 111 ? 4.251 10.204 -16.032 1.00 64.25 111 ASN A O 1
ATOM 888 N N . ASP A 1 112 ? 4.079 12.402 -16.536 1.00 61.97 112 ASP A N 1
ATOM 889 C CA . ASP A 1 112 ? 2.649 12.605 -16.224 1.00 61.97 112 ASP A CA 1
ATOM 890 C C . ASP A 1 112 ? 1.705 11.485 -16.694 1.00 61.97 112 ASP A C 1
ATOM 892 O O . ASP A 1 112 ? 0.698 11.191 -16.054 1.00 61.97 112 ASP A O 1
ATOM 896 N N . ARG A 1 113 ? 2.011 10.812 -17.810 1.00 72.69 113 ARG A N 1
ATOM 897 C CA . ARG A 1 113 ? 1.130 9.767 -18.361 1.00 72.69 113 ARG A CA 1
ATOM 898 C C . ARG A 1 113 ? 1.116 8.471 -17.549 1.00 72.69 113 ARG A C 1
ATOM 900 O O . ARG A 1 113 ? 0.097 7.786 -17.543 1.00 72.69 113 ARG A O 1
ATOM 907 N N . LEU A 1 114 ? 2.231 8.092 -16.920 1.00 75.38 114 LEU A N 1
ATOM 908 C CA . LEU A 1 114 ? 2.292 6.863 -16.111 1.00 75.38 114 LEU A CA 1
ATOM 909 C C . LEU A 1 114 ? 1.680 7.077 -14.737 1.00 75.38 114 LEU A C 1
ATOM 911 O O . LEU A 1 114 ? 0.974 6.207 -14.229 1.00 75.38 114 LEU A O 1
ATOM 915 N N . SER A 1 115 ? 1.969 8.231 -14.148 1.00 77.56 115 SER A N 1
ATOM 916 C CA . SER A 1 115 ? 1.594 8.575 -12.785 1.00 77.56 115 SER A CA 1
ATOM 917 C C . SER A 1 115 ? 0.071 8.688 -12.633 1.00 77.56 115 SER A C 1
ATOM 919 O O . SER A 1 115 ? -0.501 8.095 -11.720 1.00 77.56 115 SER A O 1
ATOM 921 N N . GLN A 1 116 ? -0.616 9.259 -13.629 1.00 79.75 116 GLN A N 1
ATOM 922 C CA . GLN A 1 116 ? -2.084 9.319 -13.690 1.00 79.75 116 GLN A CA 1
ATOM 923 C C . GLN A 1 116 ? -2.773 7.944 -13.756 1.00 79.75 116 GLN A C 1
ATOM 925 O O . GLN A 1 116 ? -3.917 7.810 -13.317 1.00 79.75 116 GLN A O 1
ATOM 930 N N . ARG A 1 117 ? -2.097 6.917 -14.288 1.00 84.44 117 ARG A N 1
ATOM 931 C CA . ARG A 1 117 ? -2.637 5.550 -14.425 1.00 84.44 117 ARG A CA 1
ATOM 932 C C . ARG A 1 117 ? -2.355 4.676 -13.202 1.00 84.44 117 ARG A C 1
ATOM 934 O O . ARG A 1 117 ? -2.903 3.578 -13.106 1.00 84.44 117 ARG A O 1
ATOM 941 N N . LEU A 1 118 ? -1.490 5.118 -12.288 1.00 85.56 118 LEU A N 1
ATOM 942 C CA . LEU A 1 118 ? -1.073 4.327 -11.136 1.00 85.56 118 LEU A CA 1
ATOM 943 C C . LEU A 1 118 ? -2.173 4.304 -10.066 1.00 85.56 118 LEU A C 1
ATOM 945 O O . LEU A 1 118 ? -2.400 5.290 -9.372 1.00 85.56 118 LEU A O 1
ATOM 949 N N . VAL A 1 119 ? -2.833 3.157 -9.908 1.00 86.31 119 VAL A N 1
ATOM 950 C CA . VAL A 1 119 ? -3.896 2.952 -8.906 1.00 86.31 119 VAL A CA 1
ATOM 951 C C . VAL A 1 119 ? -3.411 2.221 -7.656 1.00 86.31 119 VAL A C 1
ATOM 953 O O . VAL A 1 119 ? -4.044 2.308 -6.603 1.00 86.31 119 VAL A O 1
ATOM 956 N N . SER A 1 120 ? -2.289 1.505 -7.751 1.00 85.19 120 SER A N 1
ATOM 957 C CA . SER A 1 120 ? -1.706 0.750 -6.642 1.00 85.19 120 SER A CA 1
ATOM 958 C C . SER A 1 120 ? -0.189 0.878 -6.626 1.00 85.19 120 SER A C 1
ATOM 960 O O . SER A 1 120 ? 0.453 0.669 -7.655 1.00 85.19 120 SER A O 1
ATOM 962 N N . LEU A 1 121 ? 0.379 1.155 -5.452 1.00 85.12 121 LEU A N 1
ATOM 963 C CA . LEU A 1 121 ? 1.820 1.262 -5.233 1.00 85.12 121 LEU A CA 1
ATOM 964 C C . LEU A 1 121 ? 2.252 0.394 -4.047 1.00 85.12 121 LEU A C 1
ATOM 966 O O . LEU A 1 121 ? 1.775 0.579 -2.929 1.00 85.12 121 LEU A O 1
ATOM 970 N N . GLY A 1 122 ? 3.175 -0.535 -4.286 1.00 80.81 122 GLY A N 1
ATOM 971 C CA . GLY A 1 122 ? 3.803 -1.359 -3.258 1.00 80.81 122 GLY A CA 1
ATOM 972 C C . GLY A 1 122 ? 5.280 -1.031 -3.089 1.00 80.81 122 GLY A C 1
ATOM 973 O O . GLY A 1 122 ? 6.055 -1.247 -4.013 1.00 80.81 122 GLY A O 1
ATOM 974 N N . LEU A 1 123 ? 5.665 -0.559 -1.906 1.00 78.06 123 LEU A N 1
ATOM 975 C CA . LEU A 1 123 ? 7.016 -0.178 -1.498 1.00 78.06 123 LEU A CA 1
ATOM 976 C C . LEU A 1 123 ? 7.591 -1.226 -0.534 1.00 78.06 123 LEU A C 1
ATOM 978 O O . LEU A 1 123 ? 6.968 -1.545 0.479 1.00 78.06 123 LEU A O 1
ATOM 982 N N . GLY A 1 124 ? 8.788 -1.743 -0.830 1.00 67.94 124 GLY A N 1
ATOM 983 C CA . GLY A 1 124 ? 9.454 -2.748 0.012 1.00 67.94 124 GLY A CA 1
ATOM 984 C C . GLY A 1 124 ? 10.077 -2.147 1.277 1.00 67.94 124 GLY A C 1
ATOM 985 O O . GLY A 1 124 ? 9.970 -2.684 2.374 1.00 67.94 124 GLY A O 1
ATOM 986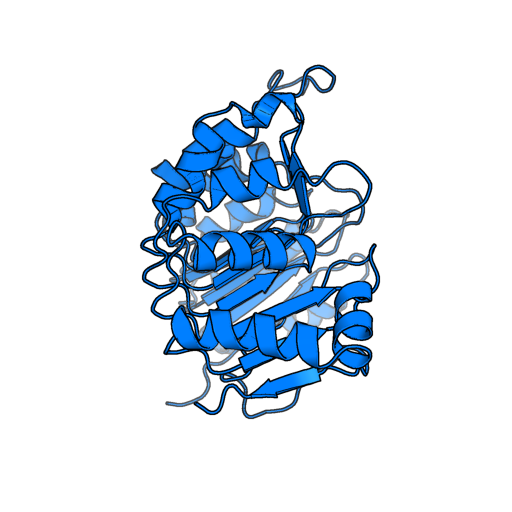 N N . MET A 1 125 ? 10.699 -0.973 1.171 1.00 69.69 125 MET A N 1
ATOM 987 C CA . MET A 1 125 ? 11.168 -0.251 2.352 1.00 69.69 125 MET A CA 1
ATOM 988 C C . MET A 1 125 ? 11.129 1.252 2.132 1.00 69.69 125 MET A C 1
ATOM 990 O O . MET A 1 125 ? 11.729 1.757 1.187 1.00 69.69 125 MET A O 1
ATOM 994 N N . LEU A 1 126 ? 10.457 1.935 3.050 1.00 68.12 126 LEU A N 1
ATOM 995 C CA . LEU A 1 126 ? 10.415 3.376 3.207 1.00 68.12 126 LEU A CA 1
ATOM 996 C C . LEU A 1 126 ? 11.245 3.734 4.444 1.00 68.12 126 LEU A C 1
ATOM 998 O O . LEU A 1 126 ? 10.809 3.510 5.574 1.00 68.12 126 LEU A O 1
ATOM 1002 N N . SER A 1 127 ? 12.473 4.207 4.231 1.00 60.97 127 SER A N 1
ATOM 1003 C CA . SER A 1 127 ? 13.359 4.609 5.325 1.00 60.97 127 SER A CA 1
ATOM 1004 C C . SER A 1 127 ? 13.474 6.124 5.370 1.00 60.97 127 SER A C 1
ATOM 1006 O O . SER A 1 127 ? 13.979 6.745 4.439 1.00 60.97 127 SER A O 1
ATOM 1008 N N . PHE A 1 128 ? 13.024 6.704 6.476 1.00 61.66 128 PHE A N 1
ATOM 1009 C CA . PHE A 1 128 ? 13.249 8.098 6.835 1.00 61.66 128 PHE A CA 1
ATOM 1010 C C . PHE A 1 128 ? 14.512 8.179 7.697 1.00 61.66 128 PHE A C 1
ATOM 1012 O O . PHE A 1 128 ? 14.482 8.569 8.859 1.00 61.66 128 PHE A O 1
ATOM 1019 N N . GLU A 1 129 ? 15.622 7.671 7.166 1.00 54.31 129 GLU A N 1
ATOM 1020 C CA . GLU A 1 129 ? 16.947 7.968 7.697 1.00 54.31 129 GLU A CA 1
ATOM 1021 C C . GLU A 1 129 ? 17.376 9.302 7.088 1.00 54.31 129 GLU A C 1
ATOM 1023 O O . GLU A 1 129 ? 17.493 9.396 5.863 1.00 54.31 129 GLU A O 1
ATOM 1028 N N . ARG A 1 130 ? 17.653 10.322 7.912 1.00 48.56 130 ARG A N 1
ATOM 1029 C CA . ARG A 1 130 ? 18.475 11.449 7.459 1.00 48.56 130 ARG A CA 1
ATOM 1030 C C . ARG A 1 130 ? 19.720 10.895 6.774 1.00 48.56 130 ARG A C 1
ATOM 1032 O O . ARG A 1 130 ? 20.500 10.173 7.390 1.00 48.56 130 ARG A O 1
ATOM 1039 N N . GLY A 1 131 ? 19.896 11.228 5.500 1.00 46.62 131 GLY A N 1
ATOM 1040 C CA . GLY A 1 131 ? 21.032 10.796 4.689 1.00 46.62 131 GLY A CA 1
ATOM 1041 C C . GLY A 1 131 ? 22.359 11.447 5.084 1.00 46.62 131 GLY A C 1
ATOM 1042 O O . GLY A 1 131 ? 23.175 11.673 4.199 1.00 46.62 131 GLY A O 1
ATOM 1043 N N . GLU A 1 132 ? 22.584 11.761 6.365 1.00 46.81 132 GLU A N 1
ATOM 1044 C CA . GLU A 1 132 ? 23.827 12.389 6.836 1.00 46.81 132 GLU A CA 1
ATOM 1045 C C . GLU A 1 132 ? 25.056 11.516 6.492 1.00 46.81 132 GLU A C 1
ATOM 1047 O O . GLU A 1 132 ? 26.109 12.064 6.186 1.00 46.81 132 GLU A O 1
ATOM 1052 N N . ASP A 1 133 ? 24.883 10.192 6.352 1.00 44.12 133 ASP A N 1
ATOM 1053 C CA . ASP A 1 133 ? 25.959 9.252 5.983 1.00 44.12 133 ASP A CA 1
ATOM 1054 C C . ASP A 1 133 ? 25.838 8.629 4.576 1.00 44.12 133 ASP A C 1
ATOM 1056 O O . ASP A 1 133 ? 26.632 7.760 4.204 1.00 44.12 133 ASP A O 1
ATOM 1060 N N . LYS A 1 134 ? 24.844 9.022 3.767 1.00 47.03 134 LYS A N 1
ATOM 1061 C CA . LYS A 1 134 ? 24.672 8.503 2.394 1.00 47.03 134 LYS A CA 1
ATOM 1062 C C . LYS A 1 134 ? 24.351 9.631 1.427 1.00 47.03 134 LYS A C 1
ATOM 1064 O O . LYS A 1 134 ? 23.215 9.802 0.995 1.00 47.03 134 LYS A O 1
ATOM 1069 N N . VAL A 1 135 ? 25.396 10.373 1.083 1.00 47.28 135 VAL A N 1
ATOM 1070 C CA . VAL A 1 135 ? 25.431 11.219 -0.109 1.00 47.28 135 VAL A CA 1
ATOM 1071 C C . VAL A 1 135 ? 25.367 10.288 -1.316 1.00 47.28 135 VAL A C 1
ATOM 1073 O O . VAL A 1 135 ? 26.287 9.499 -1.536 1.00 47.28 135 VAL A O 1
ATOM 1076 N N . ASP A 1 136 ? 24.284 10.346 -2.086 1.00 51.94 136 ASP A N 1
ATOM 1077 C CA . ASP A 1 136 ? 24.322 9.788 -3.433 1.00 51.94 136 ASP A CA 1
ATOM 1078 C C . ASP A 1 136 ? 25.322 10.644 -4.240 1.00 51.94 136 ASP A C 1
ATOM 1080 O O . ASP A 1 136 ? 25.134 11.863 -4.305 1.00 51.94 136 ASP A O 1
ATOM 1084 N N . PRO A 1 137 ? 26.406 10.077 -4.806 1.00 48.25 137 PRO A N 1
ATOM 1085 C CA . PRO A 1 137 ? 27.439 10.858 -5.492 1.00 48.25 137 PRO A CA 1
ATOM 1086 C C . PRO A 1 137 ? 26.904 11.673 -6.676 1.00 48.25 137 PRO A C 1
ATOM 1088 O O . PRO A 1 137 ? 27.541 12.637 -7.092 1.00 48.25 137 PRO A O 1
ATOM 1091 N N . GLU A 1 138 ? 25.754 11.284 -7.224 1.00 46.75 138 GLU A N 1
ATOM 1092 C CA . GLU A 1 138 ? 25.114 11.932 -8.363 1.00 46.75 138 GLU A CA 1
ATOM 1093 C C . GLU A 1 138 ? 24.042 12.951 -7.916 1.00 46.75 138 GLU A C 1
ATOM 1095 O O . GLU A 1 138 ? 23.718 13.861 -8.679 1.00 46.75 138 GLU A O 1
ATOM 1100 N N . TYR A 1 139 ? 23.528 12.861 -6.676 1.00 46.12 139 TYR A N 1
ATOM 1101 C CA . TYR A 1 139 ? 22.320 13.597 -6.253 1.00 46.12 139 TYR A CA 1
ATOM 1102 C C . TYR A 1 139 ? 22.330 14.222 -4.839 1.00 46.12 139 TYR A C 1
ATOM 1104 O O . TYR A 1 139 ? 21.380 14.921 -4.485 1.00 46.12 139 TYR A O 1
ATOM 1112 N N . GLY A 1 140 ? 23.379 14.046 -4.031 1.00 50.91 140 GLY A N 1
ATOM 1113 C CA . GLY A 1 140 ? 23.497 14.667 -2.702 1.00 50.91 140 GLY A CA 1
ATOM 1114 C C . GLY A 1 140 ? 22.744 13.939 -1.572 1.00 50.91 140 GLY A C 1
ATOM 1115 O O . GLY A 1 140 ? 22.232 12.835 -1.748 1.00 50.91 140 GLY A O 1
ATOM 1116 N N . VAL A 1 141 ? 22.684 14.555 -0.381 1.00 52.34 141 VAL A N 1
ATOM 1117 C CA . VAL A 1 141 ? 21.840 14.098 0.746 1.00 52.34 141 VAL A CA 1
ATOM 1118 C C . VAL A 1 141 ? 20.376 14.320 0.371 1.00 52.34 141 VAL A C 1
ATOM 1120 O O . VAL A 1 141 ? 19.938 15.465 0.279 1.00 52.34 141 VAL A O 1
ATOM 1123 N N . THR A 1 142 ? 19.610 13.255 0.133 1.00 58.03 142 THR A N 1
ATOM 1124 C CA . THR A 1 142 ? 18.216 13.393 -0.320 1.00 58.03 142 THR A CA 1
ATOM 1125 C C . THR A 1 142 ? 17.215 13.010 0.767 1.00 58.03 142 THR A C 1
ATOM 1127 O O . THR A 1 142 ? 17.192 11.874 1.239 1.00 58.03 142 THR A O 1
ATOM 1130 N N . ASP A 1 143 ? 16.353 13.958 1.136 1.00 67.06 143 ASP A N 1
ATOM 1131 C CA . ASP A 1 143 ? 15.221 13.732 2.035 1.00 67.06 143 ASP A CA 1
ATOM 1132 C C . ASP A 1 143 ? 14.134 12.895 1.329 1.00 67.06 143 ASP A C 1
ATOM 1134 O O . ASP A 1 143 ? 13.327 13.404 0.544 1.00 67.06 143 ASP A O 1
ATOM 1138 N N . GLN A 1 144 ? 14.113 11.585 1.601 1.00 71.00 144 GLN A N 1
ATOM 1139 C CA . GLN A 1 144 ? 13.123 10.659 1.040 1.00 71.00 144 GLN A CA 1
ATOM 1140 C C . GLN A 1 144 ? 11.685 11.007 1.445 1.00 71.00 144 GLN A C 1
ATOM 1142 O O . GLN A 1 144 ? 10.759 10.708 0.689 1.00 71.00 144 GLN A O 1
ATOM 1147 N N . LEU A 1 145 ? 11.486 11.643 2.604 1.00 73.44 145 LEU A N 1
ATOM 1148 C CA . LEU A 1 145 ? 10.164 12.046 3.074 1.00 73.44 145 LEU A CA 1
ATOM 1149 C C 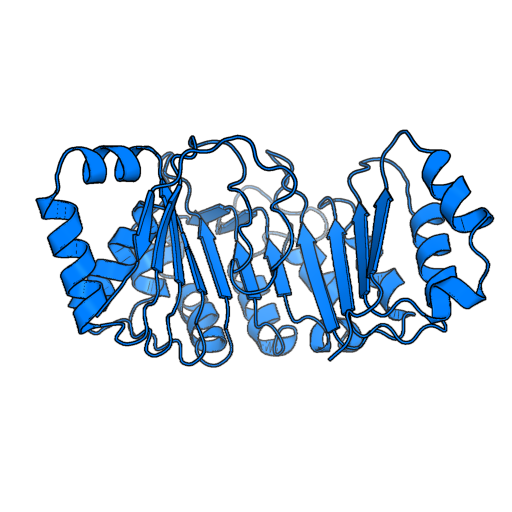. LEU A 1 145 ? 9.613 13.182 2.211 1.00 73.44 145 LEU A C 1
ATOM 1151 O O . LEU A 1 145 ? 8.472 13.099 1.756 1.00 73.44 145 LEU A O 1
ATOM 1155 N N . SER A 1 146 ? 10.436 14.192 1.926 1.00 73.94 146 SER A N 1
ATOM 1156 C CA . SER A 1 146 ? 10.069 15.286 1.020 1.00 73.94 146 SER A CA 1
ATOM 1157 C C . SER A 1 146 ? 9.799 14.783 -0.399 1.00 73.94 146 SER A C 1
ATOM 1159 O O . SER A 1 146 ? 8.785 15.145 -0.988 1.00 73.94 146 SER A O 1
ATOM 1161 N N . LEU A 1 147 ? 10.624 13.868 -0.924 1.00 76.12 147 LEU A N 1
ATOM 1162 C CA . LEU A 1 147 ? 10.368 13.264 -2.238 1.00 76.12 147 LEU A CA 1
ATOM 1163 C C . LEU A 1 147 ? 9.058 12.477 -2.272 1.00 76.12 147 LEU A C 1
ATOM 1165 O O . LEU A 1 147 ? 8.298 12.589 -3.231 1.00 76.12 147 LEU A O 1
ATOM 1169 N N . PHE A 1 148 ? 8.779 11.679 -1.238 1.00 79.12 148 PHE A N 1
ATOM 1170 C CA . PHE A 1 148 ? 7.538 10.915 -1.184 1.00 79.12 148 PHE A CA 1
ATOM 1171 C C . PHE A 1 148 ? 6.323 11.837 -1.075 1.00 79.12 148 PHE A C 1
ATOM 1173 O O . PHE A 1 148 ? 5.334 11.616 -1.772 1.00 79.12 148 PHE A O 1
ATOM 1180 N N . ARG A 1 149 ? 6.425 12.914 -0.286 1.00 79.88 149 ARG A N 1
ATOM 1181 C CA . ARG A 1 149 ? 5.414 13.972 -0.227 1.00 79.88 149 ARG A CA 1
ATOM 1182 C C . ARG A 1 149 ? 5.164 14.565 -1.612 1.00 79.88 149 ARG A C 1
ATOM 1184 O O . ARG A 1 149 ? 4.014 14.605 -2.045 1.00 79.88 149 ARG A O 1
ATOM 1191 N N . ASP A 1 150 ? 6.207 14.984 -2.319 1.00 78.06 150 ASP A N 1
ATOM 1192 C CA . ASP A 1 150 ? 6.083 15.621 -3.635 1.00 78.06 150 ASP A CA 1
ATOM 1193 C C . ASP A 1 150 ? 5.463 14.664 -4.665 1.00 78.06 150 ASP A C 1
ATOM 1195 O O . ASP A 1 150 ? 4.571 15.049 -5.424 1.00 78.06 150 ASP A O 1
ATOM 1199 N N . MET A 1 151 ? 5.841 13.383 -4.625 1.00 78.75 151 MET A N 1
ATOM 1200 C CA . MET A 1 151 ? 5.199 12.340 -5.424 1.00 78.75 151 MET A CA 1
ATOM 1201 C C . MET A 1 151 ? 3.708 12.210 -5.101 1.00 78.75 151 MET A C 1
ATOM 1203 O O . MET A 1 151 ? 2.888 12.174 -6.018 1.00 78.75 151 MET A O 1
ATOM 1207 N N . THR A 1 152 ? 3.335 12.156 -3.818 1.00 77.56 152 THR A N 1
ATOM 1208 C CA . THR A 1 152 ? 1.924 12.076 -3.402 1.00 77.56 152 THR A CA 1
ATOM 1209 C C . THR A 1 152 ? 1.114 13.319 -3.766 1.00 77.56 152 THR A C 1
ATOM 1211 O O . THR A 1 152 ? -0.048 13.178 -4.132 1.00 77.56 152 THR A O 1
ATOM 1214 N N . ASN A 1 153 ? 1.735 14.500 -3.751 1.00 75.88 153 ASN A N 1
ATOM 1215 C CA . ASN A 1 153 ? 1.113 15.774 -4.115 1.00 75.88 153 ASN A CA 1
ATOM 1216 C C . ASN A 1 153 ? 0.835 15.898 -5.617 1.00 75.88 153 ASN A C 1
ATOM 1218 O O . ASN A 1 153 ? -0.223 16.378 -6.017 1.00 75.88 153 ASN A O 1
ATOM 1222 N N . HIS A 1 154 ? 1.802 15.517 -6.455 1.00 72.31 154 HIS A N 1
ATOM 1223 C CA . HIS A 1 154 ? 1.795 15.915 -7.866 1.00 72.31 154 HIS A CA 1
ATOM 1224 C C . HIS A 1 154 ? 1.604 14.757 -8.840 1.00 72.31 154 HIS A C 1
ATOM 1226 O O . HIS A 1 154 ? 1.039 14.945 -9.913 1.00 72.31 154 HIS A O 1
ATOM 1232 N N . GLN A 1 155 ? 2.075 13.563 -8.493 1.00 73.00 155 GLN A N 1
ATOM 1233 C CA . GLN A 1 155 ? 2.184 12.454 -9.442 1.00 73.00 155 GLN A CA 1
ATOM 1234 C C . GLN A 1 155 ? 1.199 11.330 -9.111 1.00 73.00 155 GLN A C 1
ATOM 1236 O O . GLN A 1 155 ? 0.626 10.705 -9.996 1.00 73.00 155 GLN A O 1
ATOM 1241 N N . LEU A 1 156 ? 0.954 11.076 -7.831 1.00 74.31 156 LEU A N 1
ATOM 1242 C CA . LEU A 1 156 ? 0.266 9.877 -7.359 1.00 74.31 156 LEU A CA 1
ATOM 1243 C C . LEU A 1 156 ? -1.205 10.115 -6.981 1.00 74.31 156 LEU A C 1
ATOM 1245 O O . LEU A 1 156 ? -1.748 9.441 -6.104 1.00 74.31 156 LEU A O 1
ATOM 1249 N N . ILE A 1 157 ? -1.865 11.051 -7.668 1.00 72.06 157 ILE A N 1
ATOM 1250 C CA . ILE A 1 157 ? -3.253 11.461 -7.389 1.00 72.06 157 ILE A CA 1
ATOM 1251 C C . ILE A 1 157 ? -4.231 10.278 -7.532 1.00 72.06 157 ILE A C 1
ATOM 1253 O O . ILE A 1 157 ? -5.243 10.220 -6.851 1.00 72.06 157 ILE A O 1
ATOM 1257 N N . SER A 1 158 ? -3.923 9.284 -8.367 1.00 80.50 158 SER A N 1
ATOM 1258 C CA . SER A 1 158 ? -4.808 8.134 -8.604 1.00 80.50 158 SER A CA 1
ATOM 1259 C C . SER A 1 158 ? -4.633 6.971 -7.616 1.00 80.50 158 SER A C 1
ATOM 1261 O O . SER A 1 158 ? -5.326 5.958 -7.759 1.00 80.50 158 SER A O 1
ATOM 1263 N N . ILE A 1 159 ? -3.732 7.063 -6.626 1.00 85.31 159 ILE A N 1
ATOM 1264 C CA . ILE A 1 159 ? -3.446 5.935 -5.726 1.00 85.31 159 ILE A CA 1
ATOM 1265 C C . ILE A 1 159 ? -4.644 5.616 -4.830 1.00 85.31 159 ILE A C 1
ATOM 1267 O O . ILE A 1 159 ? -5.052 6.409 -3.984 1.00 85.31 159 ILE A O 1
ATOM 1271 N N . ARG A 1 160 ? -5.128 4.378 -4.956 1.00 88.0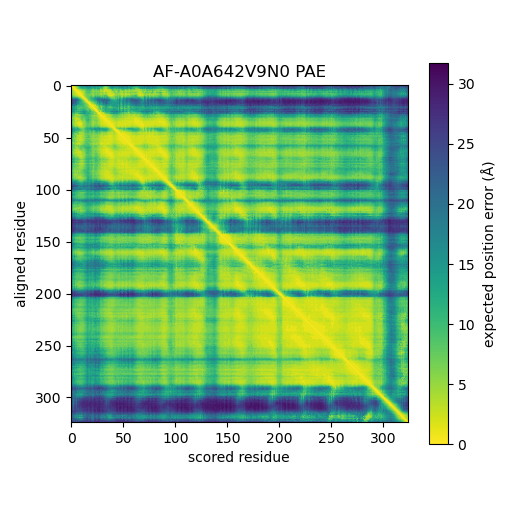6 160 ARG A N 1
ATOM 1272 C CA . ARG A 1 160 ? -6.185 3.777 -4.128 1.00 88.06 160 ARG A CA 1
ATOM 1273 C C . ARG A 1 160 ? -5.654 2.690 -3.207 1.00 88.06 160 ARG A C 1
ATOM 1275 O O . ARG A 1 160 ? -6.235 2.436 -2.155 1.00 88.06 160 ARG A O 1
ATOM 1282 N N . HIS A 1 161 ? -4.556 2.047 -3.585 1.00 85.62 161 HIS A N 1
ATOM 1283 C CA . HIS A 1 161 ? -3.956 0.970 -2.810 1.00 85.62 161 HIS A CA 1
ATOM 1284 C C . HIS A 1 161 ? -2.495 1.308 -2.523 1.00 85.62 161 HIS A C 1
ATOM 1286 O O . HIS A 1 161 ? -1.701 1.496 -3.444 1.00 85.62 161 HIS A O 1
ATOM 1292 N N . LEU A 1 162 ? -2.142 1.392 -1.243 1.00 87.00 162 LEU A N 1
ATOM 1293 C CA . LEU A 1 162 ? -0.777 1.660 -0.804 1.00 87.00 162 LEU A CA 1
ATOM 1294 C C . LEU A 1 162 ? -0.295 0.513 0.074 1.00 87.00 162 LEU A C 1
ATOM 1296 O O . LEU A 1 162 ? -0.902 0.200 1.100 1.00 87.00 162 LEU A O 1
ATOM 1300 N N . TYR A 1 163 ? 0.812 -0.100 -0.326 1.00 84.75 163 TYR A N 1
ATOM 1301 C CA . TYR A 1 163 ? 1.512 -1.108 0.453 1.00 84.75 163 TYR A CA 1
ATOM 1302 C C . TYR A 1 163 ? 2.907 -0.618 0.809 1.00 84.75 163 TYR A C 1
ATOM 1304 O O . TYR A 1 163 ? 3.661 -0.196 -0.059 1.00 84.75 163 TYR A O 1
ATOM 1312 N N . ILE A 1 164 ? 3.243 -0.678 2.092 1.00 80.44 164 ILE A N 1
ATOM 1313 C CA . ILE A 1 164 ? 4.555 -0.348 2.635 1.00 80.44 164 ILE A CA 1
ATOM 1314 C C . ILE A 1 164 ? 4.976 -1.511 3.535 1.00 80.44 164 ILE A C 1
ATOM 1316 O O . ILE A 1 164 ? 4.453 -1.683 4.639 1.00 80.44 164 ILE A O 1
ATOM 1320 N N . GLU A 1 165 ? 5.905 -2.332 3.047 1.00 72.00 165 GLU A N 1
ATOM 1321 C CA . GLU A 1 165 ? 6.386 -3.534 3.739 1.00 72.00 165 GLU A CA 1
ATOM 1322 C C . GLU A 1 165 ? 7.286 -3.199 4.936 1.00 72.00 165 GLU A C 1
ATOM 1324 O O . GLU A 1 165 ? 7.280 -3.916 5.935 1.00 72.00 165 GLU A O 1
ATOM 1329 N N . ARG A 1 166 ? 8.066 -2.118 4.868 1.00 72.06 166 ARG A N 1
ATOM 1330 C CA . ARG A 1 166 ? 8.901 -1.667 5.988 1.00 72.06 166 ARG A CA 1
ATOM 1331 C C . ARG A 1 166 ? 8.899 -0.160 6.062 1.00 72.06 166 ARG A C 1
ATOM 1333 O O . ARG A 1 166 ? 9.235 0.492 5.080 1.00 72.06 166 ARG A O 1
ATOM 1340 N N . MET A 1 167 ? 8.579 0.378 7.228 1.00 75.06 167 MET A N 1
ATOM 1341 C CA . MET A 1 167 ? 8.708 1.801 7.513 1.00 75.06 167 MET A CA 1
ATOM 1342 C C . MET A 1 167 ? 9.678 2.005 8.677 1.00 75.06 167 MET A C 1
ATOM 1344 O O . MET A 1 167 ? 9.502 1.400 9.738 1.00 75.06 167 MET A O 1
ATOM 1348 N N . TYR A 1 168 ? 10.711 2.817 8.457 1.00 72.19 168 TYR A N 1
ATOM 1349 C CA . TYR A 1 168 ? 11.738 3.144 9.447 1.00 72.19 168 TYR A CA 1
ATOM 1350 C C . TYR A 1 168 ? 11.746 4.648 9.708 1.00 72.19 168 TYR A C 1
ATOM 1352 O O . TYR A 1 168 ? 11.812 5.425 8.758 1.00 72.19 168 TYR A O 1
ATOM 1360 N N . PHE A 1 169 ? 11.716 5.043 10.980 1.00 67.62 169 PHE A N 1
ATOM 1361 C CA . PHE A 1 169 ? 11.763 6.439 11.410 1.00 67.62 169 PHE A CA 1
ATOM 1362 C C . PHE A 1 169 ? 13.047 6.725 12.173 1.00 67.62 169 PHE A C 1
ATOM 1364 O O . PHE A 1 169 ? 13.378 6.003 13.114 1.00 67.62 169 PHE A O 1
ATOM 1371 N N . ASN A 1 170 ? 13.724 7.818 11.830 1.00 66.81 170 ASN A N 1
ATOM 1372 C CA . ASN A 1 170 ? 14.668 8.438 12.746 1.00 66.81 170 ASN A CA 1
ATOM 1373 C C . ASN A 1 170 ? 13.893 9.267 13.795 1.00 66.81 170 ASN A C 1
ATOM 1375 O O . ASN A 1 170 ? 13.002 10.033 13.415 1.00 66.81 170 ASN A O 1
ATOM 1379 N N . PRO A 1 171 ? 14.204 9.161 15.102 1.00 66.62 171 PRO A N 1
ATOM 1380 C CA . PRO A 1 171 ? 13.609 10.018 16.127 1.00 66.62 171 PRO A CA 1
ATOM 1381 C C . PRO A 1 171 ? 13.688 11.526 15.834 1.00 66.62 171 PRO A C 1
ATOM 1383 O O . PRO A 1 171 ? 12.777 12.265 16.200 1.00 66.62 171 PRO A O 1
ATOM 1386 N N . SER A 1 172 ? 14.727 12.001 15.140 1.00 65.94 172 SER A N 1
ATOM 1387 C CA . SER A 1 172 ? 14.841 13.417 14.756 1.00 65.94 172 SER A CA 1
ATOM 1388 C C . SER A 1 172 ? 13.776 13.863 13.740 1.00 65.94 172 SER A C 1
ATOM 1390 O O . SER A 1 172 ? 13.362 15.027 13.746 1.00 65.94 172 SER A O 1
ATOM 1392 N N . ASP A 1 173 ? 13.262 12.938 12.926 1.00 66.62 173 ASP A N 1
ATOM 1393 C CA . ASP A 1 173 ? 12.291 13.208 11.861 1.00 66.62 173 ASP A CA 1
ATOM 1394 C C . ASP A 1 173 ? 10.834 13.177 12.351 1.00 66.62 173 ASP A C 1
ATOM 1396 O O . ASP A 1 173 ? 9.921 13.557 11.619 1.00 66.62 173 ASP A O 1
ATOM 1400 N N . LEU A 1 174 ? 10.593 12.831 13.622 1.00 68.56 174 LEU A N 1
ATOM 1401 C CA . LEU A 1 174 ? 9.269 12.932 14.257 1.00 68.56 174 LEU A CA 1
ATOM 1402 C C . LEU A 1 174 ? 8.728 14.359 14.240 1.00 68.56 174 LEU A C 1
ATOM 1404 O O . LEU A 1 174 ? 7.518 14.568 14.243 1.00 68.56 174 LEU A O 1
ATOM 1408 N N . SER A 1 175 ? 9.611 15.357 14.219 1.00 67.75 175 SER A N 1
ATOM 1409 C CA . SER A 1 175 ? 9.246 16.770 14.122 1.00 67.75 175 SER A CA 1
ATOM 1410 C C . SER A 1 175 ? 8.866 17.191 12.698 1.00 67.75 175 SER A C 1
ATOM 1412 O O . SER A 1 175 ? 8.172 18.194 12.536 1.00 67.75 175 SER A O 1
ATOM 1414 N N . ASN A 1 176 ? 9.200 16.394 11.676 1.00 72.19 176 ASN A N 1
ATOM 1415 C CA . ASN A 1 176 ? 9.021 16.774 10.281 1.00 72.19 176 ASN A CA 1
ATOM 1416 C C . ASN A 1 176 ? 7.518 16.921 9.934 1.00 72.19 176 ASN A C 1
ATOM 1418 O O . ASN A 1 176 ? 6.735 15.999 10.204 1.00 72.19 176 ASN A O 1
ATOM 1422 N N . PRO A 1 177 ? 7.074 18.072 9.390 1.00 73.06 177 PRO A N 1
ATOM 1423 C CA . PRO A 1 177 ? 5.678 18.288 9.003 1.00 73.06 177 PRO A CA 1
ATOM 1424 C C . PRO A 1 177 ? 5.241 17.415 7.816 1.00 73.06 177 PRO A C 1
ATOM 1426 O O . PRO A 1 177 ? 4.088 16.979 7.779 1.00 73.06 177 PRO A O 1
ATOM 1429 N N . ALA A 1 178 ? 6.160 17.061 6.910 1.00 75.38 178 ALA A N 1
ATOM 1430 C CA . ALA A 1 178 ? 5.859 16.243 5.733 1.00 75.38 178 ALA A CA 1
ATOM 1431 C C . ALA A 1 178 ? 5.304 14.856 6.107 1.00 75.38 178 ALA A C 1
ATOM 1433 O O . ALA A 1 178 ? 4.504 14.282 5.368 1.00 75.38 178 ALA A O 1
ATOM 1434 N N . LEU A 1 179 ? 5.655 14.347 7.296 1.00 73.75 179 LEU A N 1
ATOM 1435 C CA . LEU A 1 179 ? 5.156 13.077 7.822 1.00 73.75 179 LEU A CA 1
ATOM 1436 C C . LEU A 1 179 ? 3.629 13.064 7.987 1.00 73.75 179 LEU A C 1
ATOM 1438 O O . LEU A 1 179 ? 2.971 12.065 7.692 1.00 73.75 179 LEU A O 1
ATOM 1442 N N . THR A 1 180 ? 3.059 14.176 8.447 1.00 79.38 180 THR A N 1
ATOM 1443 C CA . THR A 1 180 ? 1.614 14.318 8.654 1.00 79.38 180 THR A CA 1
ATOM 1444 C C . THR A 1 180 ? 0.896 14.662 7.348 1.00 79.38 180 THR A C 1
ATOM 1446 O O . THR A 1 180 ? -0.238 14.227 7.133 1.00 79.38 180 THR A O 1
ATOM 1449 N N . GLU A 1 181 ? 1.546 15.405 6.452 1.00 82.38 181 GLU A N 1
ATOM 1450 C CA . GLU A 1 181 ? 0.976 15.821 5.164 1.00 82.38 181 GLU A CA 1
ATOM 1451 C C . GLU A 1 181 ? 0.676 14.631 4.246 1.00 82.38 181 GLU A C 1
ATOM 1453 O O . GLU A 1 181 ? -0.425 14.556 3.702 1.00 82.38 181 GLU A O 1
ATOM 1458 N N . ILE A 1 182 ? 1.586 13.653 4.140 1.00 79.19 182 ILE A N 1
ATOM 1459 C CA . ILE A 1 182 ? 1.428 12.483 3.252 1.00 79.19 182 ILE A CA 1
ATOM 1460 C C . ILE A 1 182 ? 0.086 11.772 3.464 1.00 79.19 182 ILE A C 1
ATOM 1462 O O . ILE A 1 182 ? -0.675 11.561 2.522 1.00 79.19 182 ILE A O 1
ATOM 1466 N N . PHE A 1 183 ? -0.245 11.429 4.710 1.00 83.75 183 PHE A N 1
ATOM 1467 C CA . PHE A 1 183 ? -1.494 10.726 5.010 1.00 83.75 183 PHE A CA 1
ATOM 1468 C C . PHE A 1 183 ? -2.707 11.655 5.041 1.00 83.75 183 PHE A C 1
ATOM 1470 O O . PHE A 1 183 ? -3.819 11.188 4.811 1.00 83.75 183 PHE A O 1
ATOM 1477 N N . THR A 1 184 ? -2.510 12.961 5.256 1.00 87.75 184 THR A N 1
ATOM 1478 C CA . THR A 1 184 ? -3.586 13.954 5.099 1.00 87.75 184 THR A CA 1
ATOM 1479 C C . THR A 1 184 ? -4.093 13.975 3.659 1.00 87.75 184 THR A C 1
ATOM 1481 O O . THR A 1 184 ? -5.299 14.012 3.440 1.00 87.75 184 THR A O 1
ATOM 1484 N N . MET A 1 185 ? -3.196 13.889 2.676 1.00 85.12 185 MET A N 1
ATOM 1485 C CA . MET A 1 185 ? -3.572 13.872 1.259 1.00 85.12 185 MET A CA 1
ATOM 1486 C C . MET A 1 185 ? -4.253 12.571 0.844 1.00 85.12 185 MET A C 1
ATOM 1488 O O . MET A 1 185 ? -5.216 12.578 0.086 1.00 85.12 185 MET A O 1
ATOM 1492 N N . LEU A 1 186 ? -3.767 11.442 1.358 1.00 86.62 186 LEU A N 1
ATOM 1493 C CA . LEU A 1 186 ? -4.280 10.128 0.976 1.00 86.62 186 LEU A CA 1
ATOM 1494 C C . LEU A 1 186 ? -5.641 9.799 1.612 1.00 86.62 186 LEU A C 1
ATOM 1496 O O . LEU A 1 186 ? -6.326 8.895 1.134 1.00 86.62 186 LEU A O 1
ATOM 1500 N N . GLN A 1 187 ? -6.061 10.503 2.669 1.00 90.19 187 GLN A N 1
ATOM 1501 C CA . GLN A 1 187 ? -7.216 10.098 3.480 1.00 90.19 187 GLN A CA 1
ATOM 1502 C C . GLN A 1 187 ? -8.559 10.067 2.722 1.00 90.19 187 GLN A C 1
ATOM 1504 O O . GLN A 1 187 ? -9.426 9.259 3.052 1.00 90.19 187 GLN A O 1
ATOM 1509 N N . SER A 1 188 ? -8.739 10.890 1.684 1.00 90.06 188 SER A N 1
ATOM 1510 C CA . SER A 1 188 ? -9.991 10.949 0.908 1.00 90.06 188 SER A CA 1
ATOM 1511 C C . SER A 1 188 ? -10.103 9.869 -0.174 1.00 90.06 188 SER A C 1
ATOM 1513 O O . SER A 1 188 ? -11.209 9.557 -0.611 1.00 90.06 188 SER A O 1
ATOM 1515 N N . GLN A 1 189 ? -8.983 9.283 -0.607 1.00 89.12 189 GLN A N 1
ATOM 1516 C CA . GLN A 1 189 ? -8.931 8.392 -1.776 1.00 89.12 189 GLN A CA 1
ATOM 1517 C C . GLN A 1 189 ? -8.445 6.978 -1.468 1.00 89.12 189 GLN A C 1
ATOM 1519 O O . GLN A 1 189 ? -8.706 6.054 -2.240 1.00 89.12 189 GLN A O 1
ATOM 1524 N N . LEU A 1 190 ? -7.714 6.793 -0.367 1.00 91.31 190 LEU A N 1
ATOM 1525 C CA . LEU A 1 190 ? -7.089 5.517 -0.063 1.00 91.31 190 LEU A CA 1
ATOM 1526 C C . LEU A 1 190 ? -8.149 4.480 0.311 1.00 91.31 190 LEU A C 1
ATOM 1528 O O . LEU A 1 190 ? -8.906 4.651 1.262 1.00 91.31 190 LEU A O 1
ATOM 1532 N N . GLN A 1 191 ? -8.173 3.386 -0.441 1.00 92.00 191 GLN A N 1
ATOM 1533 C CA . GLN A 1 191 ? -9.126 2.289 -0.310 1.00 92.00 191 GLN A CA 1
ATOM 1534 C C . GLN A 1 191 ? -8.530 1.090 0.430 1.00 92.00 191 GLN A C 1
ATOM 1536 O O . GLN A 1 191 ? -9.224 0.414 1.191 1.00 92.00 191 GLN A O 1
ATOM 1541 N N . SER A 1 192 ? -7.232 0.854 0.241 1.00 89.38 192 SER A N 1
ATOM 1542 C CA . SER A 1 192 ? -6.478 -0.208 0.903 1.00 89.38 192 SER A CA 1
ATOM 1543 C C . SER A 1 192 ? -5.143 0.318 1.406 1.00 89.38 192 SER A C 1
ATOM 1545 O O . SER A 1 192 ? -4.364 0.871 0.626 1.00 89.38 192 SER A O 1
ATOM 1547 N N . LEU A 1 193 ? -4.846 0.065 2.677 1.00 91.12 193 LEU A N 1
ATOM 1548 C CA . LEU A 1 193 ? -3.562 0.379 3.293 1.00 91.12 193 LEU A CA 1
ATOM 1549 C C . LEU A 1 193 ? -2.957 -0.887 3.881 1.00 91.12 193 LEU A C 1
ATOM 1551 O O . LEU A 1 193 ? -3.551 -1.538 4.735 1.00 91.12 193 LEU A O 1
ATOM 1555 N N . MET A 1 194 ? -1.749 -1.213 3.456 1.00 87.44 194 MET A N 1
ATOM 1556 C CA . MET A 1 194 ? -0.946 -2.258 4.067 1.00 87.44 194 MET A CA 1
ATOM 1557 C C . MET A 1 194 ? 0.313 -1.602 4.636 1.00 87.44 194 MET A C 1
ATOM 1559 O O . MET A 1 194 ? 1.136 -1.109 3.870 1.00 87.44 194 MET A O 1
ATOM 1563 N N . LEU A 1 195 ? 0.453 -1.556 5.960 1.00 85.50 195 LEU A N 1
ATOM 1564 C CA . LEU A 1 195 ? 1.545 -0.850 6.630 1.00 85.50 195 LEU A CA 1
ATOM 1565 C C . LEU A 1 195 ? 2.202 -1.706 7.707 1.00 85.50 195 LEU A C 1
ATOM 1567 O O . LEU A 1 195 ? 1.575 -2.078 8.702 1.00 85.50 195 LEU A O 1
ATOM 1571 N N . TYR A 1 196 ? 3.501 -1.921 7.543 1.00 78.31 196 TYR A N 1
ATOM 1572 C CA . TYR A 1 196 ? 4.308 -2.750 8.421 1.00 78.31 196 TYR A CA 1
ATOM 1573 C C . TYR A 1 196 ? 5.486 -1.977 9.007 1.00 78.31 196 TYR A C 1
ATOM 1575 O O . TYR A 1 196 ? 6.364 -1.483 8.297 1.00 78.31 196 TYR A O 1
ATOM 1583 N N . THR A 1 197 ? 5.518 -1.906 10.337 1.00 74.12 197 THR A N 1
ATOM 1584 C CA . THR A 1 197 ? 6.657 -1.383 11.095 1.00 74.12 197 THR A CA 1
ATOM 1585 C C . THR A 1 197 ? 7.418 -2.539 11.739 1.00 74.12 197 THR A C 1
ATOM 1587 O O . THR A 1 197 ? 6.818 -3.441 12.330 1.00 74.12 197 THR A O 1
ATOM 1590 N N . PHE A 1 198 ? 8.745 -2.552 11.588 1.00 65.06 198 PHE A N 1
ATOM 1591 C CA . PHE A 1 198 ? 9.600 -3.589 12.165 1.00 65.06 198 PHE A CA 1
ATOM 1592 C C . PHE A 1 198 ? 10.015 -3.200 13.588 1.00 65.06 198 PHE A C 1
ATOM 1594 O O . PHE A 1 198 ? 10.564 -2.128 13.815 1.00 65.06 198 PHE A O 1
ATOM 1601 N N . GLN A 1 199 ? 9.767 -4.105 14.538 1.00 55.31 199 GLN A N 1
ATOM 1602 C CA . GLN A 1 199 ? 9.943 -3.893 15.981 1.00 55.31 199 GLN A CA 1
ATOM 1603 C C . GLN A 1 199 ? 11.400 -3.865 16.473 1.00 55.31 199 GLN A C 1
ATOM 1605 O O . GLN A 1 199 ? 11.616 -3.649 17.660 1.00 55.31 199 GLN A O 1
ATOM 1610 N N . GLN A 1 200 ? 12.409 -4.100 15.625 1.00 53.38 200 GLN A N 1
ATOM 1611 C CA . GLN A 1 200 ? 13.794 -4.300 16.083 1.00 53.38 200 GLN A CA 1
ATOM 1612 C C . GLN A 1 200 ? 14.533 -2.988 16.433 1.00 53.38 200 GLN A C 1
ATOM 1614 O O . GLN A 1 200 ? 15.647 -2.782 15.979 1.00 53.38 200 GLN A O 1
ATOM 1619 N N . ASN A 1 201 ? 13.949 -2.146 17.297 1.00 47.16 201 ASN A N 1
ATOM 1620 C CA . ASN A 1 201 ? 14.554 -0.984 17.986 1.00 47.16 201 ASN A CA 1
ATOM 1621 C C . ASN A 1 201 ? 14.289 0.422 17.407 1.00 47.16 201 ASN A C 1
ATOM 1623 O O . ASN A 1 201 ? 14.819 1.386 17.948 1.00 47.16 201 ASN A O 1
ATOM 1627 N N . SER A 1 202 ? 13.464 0.588 16.367 1.00 50.31 202 SER A N 1
ATOM 1628 C CA . SER A 1 202 ? 13.255 1.911 15.731 1.00 50.31 202 SER A CA 1
ATOM 1629 C C . SER A 1 202 ? 11.809 2.271 15.391 1.00 50.31 202 SER A C 1
ATOM 1631 O O . SER A 1 202 ? 11.531 3.343 14.853 1.00 50.31 202 SER A O 1
ATOM 1633 N N . SER A 1 203 ? 10.851 1.405 15.705 1.00 55.72 203 SER A N 1
ATOM 1634 C CA . SER A 1 203 ? 9.439 1.707 15.506 1.00 55.72 203 SER A CA 1
ATOM 1635 C C . SER A 1 203 ? 8.935 2.582 16.654 1.00 55.72 203 SER A C 1
ATOM 1637 O O . SER A 1 203 ? 8.460 2.058 17.661 1.00 55.72 203 SER A O 1
ATOM 1639 N N . ASN A 1 204 ? 9.076 3.904 16.521 1.00 69.19 204 ASN A N 1
ATOM 1640 C CA . ASN A 1 204 ? 8.567 4.853 17.506 1.00 69.19 204 ASN A CA 1
ATOM 1641 C C . ASN A 1 204 ? 7.028 4.962 17.380 1.00 69.19 204 ASN A C 1
ATOM 1643 O O . ASN A 1 204 ? 6.545 5.441 16.347 1.00 69.19 204 ASN A O 1
ATOM 1647 N N . PRO A 1 205 ? 6.242 4.545 18.396 1.00 80.19 205 PRO A N 1
ATOM 1648 C CA . PRO A 1 205 ? 4.790 4.721 18.404 1.00 80.19 205 PRO A CA 1
ATOM 1649 C C . PRO A 1 205 ? 4.366 6.176 18.182 1.00 80.19 205 PRO A C 1
ATOM 1651 O O . PRO A 1 205 ? 3.341 6.408 17.553 1.00 80.19 205 PRO A O 1
ATOM 1654 N N . GLU A 1 206 ? 5.169 7.147 18.624 1.00 83.50 206 GLU A N 1
ATOM 1655 C CA . GLU A 1 206 ? 4.917 8.581 18.446 1.00 83.50 206 GLU A CA 1
ATOM 1656 C C . GLU A 1 206 ? 4.873 8.980 16.967 1.00 83.50 206 GLU A C 1
ATOM 1658 O O . GLU A 1 206 ? 4.036 9.796 16.584 1.00 83.50 206 GLU A O 1
ATOM 1663 N N . ALA A 1 207 ? 5.711 8.371 16.115 1.00 80.19 207 ALA A N 1
ATOM 1664 C CA . ALA A 1 207 ? 5.692 8.615 14.670 1.00 80.19 207 ALA A CA 1
ATOM 1665 C C . ALA A 1 207 ? 4.340 8.209 14.078 1.00 80.19 207 ALA A C 1
ATOM 1667 O O . ALA A 1 207 ? 3.691 8.984 13.377 1.00 80.19 207 ALA A O 1
ATOM 1668 N N . LEU A 1 208 ? 3.897 6.995 14.416 1.00 84.56 208 LEU A N 1
ATOM 1669 C CA . LEU A 1 208 ? 2.622 6.445 13.966 1.00 84.56 208 LEU A CA 1
ATOM 1670 C C . LEU A 1 208 ? 1.450 7.273 14.502 1.00 84.56 208 LEU A C 1
ATOM 1672 O O . LEU A 1 208 ? 0.534 7.591 13.746 1.00 84.56 208 LEU A O 1
ATOM 1676 N N . THR A 1 209 ? 1.502 7.676 15.773 1.00 89.44 209 THR A N 1
ATOM 1677 C CA . THR A 1 209 ? 0.513 8.572 16.383 1.00 89.44 209 THR A CA 1
ATOM 1678 C C . THR A 1 209 ? 0.433 9.873 15.593 1.00 89.44 209 THR A C 1
ATOM 1680 O O . THR A 1 209 ? -0.651 10.261 15.171 1.00 89.44 209 THR A O 1
ATOM 1683 N N . LYS A 1 210 ? 1.567 10.515 15.293 1.00 86.19 210 LYS A N 1
ATOM 1684 C CA . LYS A 1 210 ? 1.602 11.774 14.535 1.00 86.19 210 LYS A CA 1
ATOM 1685 C C . LYS A 1 210 ? 1.091 11.631 13.094 1.00 86.19 210 LYS A C 1
ATOM 1687 O O . LYS A 1 210 ? 0.477 12.558 12.568 1.00 86.19 210 LYS A O 1
ATOM 1692 N N . MET A 1 211 ? 1.331 10.492 12.445 1.00 86.12 211 MET A N 1
ATOM 1693 C CA . MET A 1 211 ? 0.847 10.231 11.083 1.00 86.12 211 MET A CA 1
ATOM 1694 C C . MET A 1 211 ? -0.671 10.080 11.015 1.00 86.12 211 MET A C 1
ATOM 1696 O O . MET A 1 211 ? -1.304 10.607 10.100 1.00 86.12 211 MET A O 1
ATOM 1700 N N . PHE A 1 212 ? -1.243 9.333 11.960 1.00 90.69 212 PHE A N 1
ATOM 1701 C CA . PHE A 1 212 ? -2.652 8.945 11.933 1.00 90.69 212 PHE A CA 1
ATOM 1702 C C . PHE A 1 212 ? -3.557 9.858 12.765 1.00 90.69 212 PHE A C 1
ATOM 1704 O O . PHE A 1 212 ? -4.769 9.832 12.571 1.00 90.69 212 PHE A O 1
ATOM 1711 N N . SER A 1 213 ? -3.002 10.674 13.663 1.00 92.44 213 SER A N 1
ATOM 1712 C CA . SER A 1 213 ? -3.781 11.614 14.466 1.00 92.44 213 SER A CA 1
ATOM 1713 C C . SER A 1 213 ? -4.419 12.706 13.601 1.00 92.44 213 SER A C 1
ATOM 1715 O O . SER A 1 213 ? -3.834 13.229 12.639 1.00 92.44 213 SER A O 1
ATOM 1717 N N . ASN A 1 214 ? -5.650 13.044 13.966 1.00 94.38 214 ASN A N 1
ATOM 1718 C CA . ASN A 1 214 ? -6.555 13.951 13.274 1.00 94.38 214 ASN A CA 1
ATOM 1719 C C . ASN A 1 214 ? -6.744 13.565 11.800 1.00 94.38 214 ASN A C 1
ATOM 1721 O O . ASN A 1 214 ? -6.592 14.401 10.905 1.00 94.38 214 ASN A O 1
ATOM 1725 N N . LYS A 1 215 ? -7.013 12.279 11.538 1.00 94.44 215 LYS A N 1
ATOM 1726 C CA . LYS A 1 215 ? -7.263 11.752 10.186 1.00 94.44 215 LYS A CA 1
ATOM 1727 C C . LYS A 1 215 ? -8.629 11.099 10.081 1.00 94.44 215 LYS A C 1
ATOM 1729 O O . LYS A 1 215 ? -9.087 10.413 10.995 1.00 94.44 215 LYS A O 1
ATOM 1734 N N . ARG A 1 216 ? -9.245 11.252 8.913 1.00 95.75 216 ARG A N 1
ATOM 1735 C CA . ARG A 1 216 ? -10.490 10.576 8.547 1.00 95.75 216 ARG A CA 1
ATOM 1736 C C . ARG A 1 216 ? -10.317 9.916 7.188 1.00 95.75 216 ARG A C 1
ATOM 1738 O O . ARG A 1 216 ? -10.295 10.599 6.171 1.00 95.75 216 ARG A O 1
ATOM 1745 N N . PHE A 1 217 ? -10.209 8.590 7.177 1.00 96.00 217 PHE A N 1
ATOM 1746 C CA . PHE A 1 217 ? -10.050 7.828 5.941 1.00 96.00 217 PHE A CA 1
ATOM 1747 C C . PHE A 1 217 ? -11.413 7.441 5.366 1.00 96.00 217 PHE A C 1
ATOM 1749 O O . PHE A 1 217 ? -12.013 6.445 5.768 1.00 96.00 217 PHE A O 1
ATOM 1756 N N . GLU A 1 218 ? -11.916 8.239 4.429 1.00 94.56 218 GLU A N 1
ATOM 1757 C CA . GLU A 1 218 ? -13.307 8.165 3.962 1.00 94.56 218 GLU A CA 1
ATOM 1758 C C . GLU A 1 218 ? -13.610 6.942 3.095 1.00 94.56 218 GLU A C 1
ATOM 1760 O O . GLU A 1 218 ? -14.754 6.497 3.052 1.00 94.56 218 GLU A O 1
ATOM 1765 N N . GLN A 1 219 ? -12.595 6.397 2.420 1.00 94.88 219 GLN A N 1
ATOM 1766 C CA . GLN A 1 219 ? -12.746 5.283 1.477 1.00 94.88 219 GLN A CA 1
ATOM 1767 C C . GLN A 1 219 ? -12.022 4.001 1.907 1.00 94.88 219 GLN A C 1
ATOM 1769 O O . GLN A 1 219 ? -12.111 2.985 1.208 1.00 94.88 219 GLN A O 1
ATOM 1774 N N . LEU A 1 220 ? -11.320 4.022 3.046 1.00 95.75 220 LEU A N 1
ATOM 1775 C CA . LEU A 1 220 ? -10.464 2.917 3.469 1.00 95.75 220 LEU A CA 1
ATOM 1776 C C . LEU A 1 220 ? -11.309 1.742 3.958 1.00 95.75 220 LEU A C 1
ATOM 1778 O O . LEU A 1 220 ? -11.811 1.749 5.079 1.00 95.75 220 LEU A O 1
ATOM 1782 N N . HIS A 1 221 ? -11.437 0.718 3.117 1.00 95.06 221 HIS A N 1
ATOM 1783 C CA . HIS A 1 221 ? -12.202 -0.490 3.413 1.00 95.06 221 HIS A CA 1
ATOM 1784 C C . HIS A 1 221 ? -11.317 -1.653 3.873 1.00 95.06 221 HIS A C 1
ATOM 1786 O O . HIS A 1 221 ? -11.818 -2.585 4.502 1.00 95.06 221 HIS A O 1
ATOM 1792 N N . PHE A 1 222 ? -10.017 -1.610 3.580 1.00 92.38 222 PHE A N 1
ATOM 1793 C CA . PHE A 1 222 ? -9.070 -2.661 3.937 1.00 92.38 222 PHE A CA 1
ATOM 1794 C C . PHE A 1 222 ? -7.821 -2.084 4.610 1.00 92.38 222 PHE A C 1
ATOM 1796 O O . PHE A 1 222 ? -7.172 -1.181 4.076 1.00 92.38 222 PHE A O 1
ATOM 1803 N N . LEU A 1 223 ? -7.459 -2.648 5.761 1.00 93.25 223 LEU A N 1
ATOM 1804 C CA . LEU A 1 223 ? -6.246 -2.323 6.501 1.00 93.25 223 LEU A CA 1
ATOM 1805 C C . LEU A 1 223 ? -5.480 -3.605 6.829 1.00 93.25 223 LEU A C 1
ATOM 1807 O O . LEU A 1 223 ? -6.011 -4.497 7.479 1.00 93.25 223 LEU A O 1
ATOM 1811 N N . GLN A 1 224 ? -4.209 -3.683 6.459 1.00 90.19 224 GLN A N 1
ATOM 1812 C CA . GLN A 1 224 ? -3.318 -4.754 6.893 1.00 90.19 224 GLN A CA 1
ATOM 1813 C C . GLN A 1 224 ? -2.128 -4.168 7.644 1.00 90.19 224 GLN A C 1
ATOM 1815 O O . GLN A 1 224 ? -1.499 -3.220 7.178 1.00 90.19 224 GLN A O 1
ATOM 1820 N N . THR A 1 225 ? -1.816 -4.706 8.820 1.00 90.00 225 THR A N 1
ATOM 1821 C CA . THR A 1 225 ? -0.841 -4.080 9.708 1.00 90.00 225 THR A CA 1
ATOM 1822 C C . THR A 1 225 ? -0.123 -5.056 10.640 1.00 90.00 225 THR A C 1
ATOM 1824 O O . THR A 1 225 ? -0.497 -6.223 10.722 1.00 90.00 225 THR A O 1
ATOM 1827 N N . CYS A 1 226 ? 0.928 -4.607 11.331 1.00 86.75 226 CYS A N 1
ATOM 1828 C CA . CYS A 1 226 ? 1.547 -5.349 12.434 1.00 86.75 226 CYS A CA 1
ATOM 1829 C C . CYS A 1 226 ? 0.913 -4.972 13.784 1.00 86.75 226 CYS A C 1
ATOM 1831 O O . CYS A 1 226 ? 0.189 -3.981 13.900 1.00 86.75 226 CYS A O 1
ATOM 1833 N N . GLY A 1 227 ? 1.199 -5.736 14.841 1.00 86.44 227 GLY A N 1
ATOM 1834 C CA . GLY A 1 227 ? 0.559 -5.536 16.143 1.00 86.44 227 GLY A CA 1
ATOM 1835 C C . GLY A 1 227 ? 0.913 -4.208 16.811 1.00 86.44 227 GLY A C 1
ATOM 1836 O O . GLY A 1 227 ? 0.092 -3.665 17.545 1.00 86.44 227 GLY A O 1
ATOM 1837 N N . LEU A 1 228 ? 2.093 -3.637 16.534 1.00 85.81 228 LEU A N 1
ATOM 1838 C CA . LEU A 1 228 ? 2.448 -2.310 17.044 1.00 85.81 228 LEU A CA 1
ATOM 1839 C C . LEU A 1 228 ? 1.554 -1.222 16.443 1.00 85.81 228 LEU A C 1
ATOM 1841 O O . LEU A 1 228 ? 0.937 -0.454 17.175 1.00 85.81 228 LEU A O 1
ATOM 1845 N N . THR A 1 229 ? 1.458 -1.187 15.117 1.00 88.25 229 THR A N 1
ATOM 1846 C CA . THR A 1 229 ? 0.642 -0.203 14.406 1.00 88.25 229 THR A CA 1
ATOM 1847 C C . THR A 1 229 ? -0.847 -0.384 14.708 1.00 88.25 229 THR A C 1
ATOM 1849 O O . THR A 1 229 ? -1.542 0.613 14.890 1.00 88.25 229 THR A O 1
ATOM 1852 N N . LEU A 1 230 ? -1.329 -1.622 14.887 1.00 91.31 230 LEU A N 1
ATOM 1853 C CA . LEU A 1 230 ? -2.690 -1.872 15.374 1.00 91.31 230 LEU A CA 1
ATOM 1854 C C . LEU A 1 230 ? -2.945 -1.205 16.733 1.00 91.31 230 LEU A C 1
ATOM 1856 O O . LEU A 1 230 ? -3.973 -0.554 16.898 1.00 91.31 230 LEU A O 1
ATOM 1860 N N . ARG A 1 231 ? -2.026 -1.340 17.702 1.00 90.38 231 ARG A N 1
ATOM 1861 C CA . ARG A 1 231 ? -2.177 -0.718 19.030 1.00 90.38 231 ARG A CA 1
ATOM 1862 C C . ARG A 1 231 ? -2.299 0.801 18.933 1.00 90.38 231 ARG A C 1
ATOM 1864 O O . ARG A 1 231 ? -3.176 1.367 19.580 1.00 90.38 231 ARG A O 1
ATOM 1871 N N . THR A 1 232 ? -1.479 1.442 18.100 1.00 91.50 232 THR A N 1
ATOM 1872 C CA . THR A 1 232 ? -1.577 2.887 17.850 1.00 91.50 232 THR A CA 1
ATOM 1873 C C . THR A 1 232 ? -2.924 3.262 17.237 1.00 91.50 232 THR A C 1
ATOM 1875 O O . THR A 1 232 ? -3.580 4.176 17.722 1.00 91.50 232 THR A O 1
ATOM 1878 N N . ILE A 1 233 ? -3.382 2.530 16.218 1.00 93.75 233 ILE A N 1
ATOM 1879 C CA . ILE A 1 233 ? -4.684 2.774 15.576 1.00 93.75 233 ILE A CA 1
ATOM 1880 C C . ILE A 1 233 ? -5.828 2.656 16.587 1.00 93.75 233 ILE A C 1
ATOM 1882 O O . ILE A 1 233 ? -6.701 3.515 16.629 1.00 93.75 233 ILE A O 1
ATOM 1886 N N . VAL A 1 234 ? -5.809 1.631 17.439 1.00 94.94 234 VAL A N 1
ATOM 1887 C CA . VAL A 1 234 ? -6.828 1.421 18.479 1.00 94.94 234 VAL A CA 1
ATOM 1888 C C . VAL A 1 234 ? -6.825 2.552 19.508 1.00 94.94 234 VAL A C 1
ATOM 1890 O O . VAL A 1 234 ? -7.899 2.991 19.914 1.00 94.94 234 VAL A O 1
ATOM 1893 N N . ALA A 1 235 ? -5.651 3.042 19.917 1.00 94.88 235 ALA A N 1
ATOM 1894 C CA . ALA A 1 235 ? -5.547 4.192 20.815 1.00 94.88 235 ALA A CA 1
ATOM 1895 C C . ALA A 1 235 ? -6.164 5.453 20.186 1.00 94.88 235 ALA A C 1
ATOM 1897 O O . ALA A 1 235 ? -7.044 6.065 20.784 1.00 94.88 235 ALA A O 1
ATOM 1898 N N . LEU A 1 236 ? -5.812 5.761 18.935 1.00 96.25 236 LEU A N 1
ATOM 1899 C CA . LEU A 1 236 ? -6.348 6.924 18.218 1.00 96.25 236 LEU A CA 1
ATOM 1900 C C . LEU A 1 236 ? -7.860 6.828 17.956 1.00 96.25 236 LEU A C 1
ATOM 1902 O O . LEU A 1 236 ? -8.562 7.836 17.993 1.00 96.25 236 LEU A O 1
ATOM 1906 N N . LEU A 1 237 ? -8.384 5.620 17.717 1.00 96.69 237 LEU A N 1
ATOM 1907 C CA . LEU A 1 237 ? -9.828 5.381 17.606 1.00 96.69 237 LEU A CA 1
ATOM 1908 C C . LEU A 1 237 ? -10.545 5.637 18.939 1.00 96.69 237 LEU A C 1
ATOM 1910 O O . LEU A 1 237 ? -11.646 6.183 18.941 1.00 96.69 237 LEU A O 1
ATOM 1914 N N . ARG A 1 238 ? -9.948 5.250 20.076 1.00 95.81 238 ARG A N 1
ATOM 1915 C CA . ARG A 1 238 ? -10.506 5.529 21.415 1.00 95.81 238 ARG A CA 1
ATOM 1916 C C . ARG A 1 238 ? -10.535 7.023 21.722 1.00 95.81 238 ARG A C 1
ATOM 1918 O O . ARG A 1 2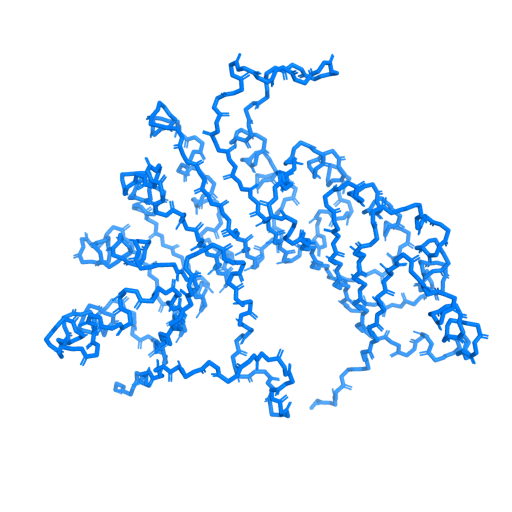38 ? -11.489 7.480 22.337 1.00 95.81 238 ARG A O 1
ATOM 1925 N N . GLU A 1 239 ? -9.513 7.748 21.282 1.00 96.50 239 GLU A N 1
ATOM 1926 C CA . GLU A 1 239 ? -9.363 9.196 21.464 1.00 96.50 239 GLU A CA 1
ATOM 1927 C C . GLU A 1 239 ? -10.164 10.033 20.454 1.00 96.50 239 GLU A C 1
ATOM 1929 O O . GLU A 1 239 ? -10.117 11.257 20.511 1.00 96.50 239 GLU A O 1
ATOM 1934 N N . ASP A 1 240 ? -10.874 9.399 19.512 1.00 96.50 240 ASP A N 1
ATOM 1935 C CA . ASP A 1 240 ? -11.599 10.070 18.422 1.00 96.50 240 ASP A CA 1
ATOM 1936 C C . ASP A 1 240 ? -10.719 10.938 17.500 1.00 96.50 240 ASP A C 1
ATOM 1938 O O . ASP A 1 240 ? -11.216 11.748 16.713 1.00 96.50 240 ASP A O 1
ATOM 1942 N N . THR A 1 241 ? -9.403 10.721 17.528 1.00 96.12 241 THR A N 1
ATOM 1943 C CA . THR A 1 241 ? -8.431 11.412 16.671 1.00 96.12 241 THR A CA 1
ATOM 1944 C C . THR A 1 241 ? -8.177 10.668 15.357 1.00 96.12 241 THR A C 1
ATOM 1946 O O . THR A 1 241 ? -7.572 11.223 14.445 1.00 96.12 241 THR A O 1
ATOM 1949 N N . LEU A 1 242 ? -8.674 9.440 15.204 1.00 96.75 242 LEU A N 1
ATOM 1950 C CA . LEU A 1 242 ? -8.686 8.698 13.942 1.00 96.75 242 LEU A CA 1
ATOM 1951 C C . LEU A 1 242 ? -10.102 8.204 13.641 1.00 96.75 242 LEU A C 1
ATOM 1953 O O . LEU A 1 242 ? -10.777 7.674 14.517 1.00 96.75 242 LEU A O 1
ATOM 1957 N N . GLN A 1 243 ? -10.541 8.334 12.389 1.00 96.81 243 GLN A N 1
ATOM 1958 C CA . GLN A 1 243 ? -11.856 7.873 11.940 1.00 96.81 243 GLN A CA 1
ATOM 1959 C C . GLN A 1 243 ? -11.732 6.992 10.695 1.00 96.81 243 GLN A C 1
ATOM 1961 O O . GLN A 1 243 ? -11.149 7.401 9.690 1.00 96.81 243 GLN A O 1
ATOM 1966 N N . LEU A 1 244 ? -12.324 5.796 10.756 1.00 96.88 244 LEU A N 1
ATOM 1967 C CA . LEU A 1 244 ? -12.295 4.778 9.698 1.00 96.88 244 LEU A CA 1
ATOM 1968 C C . LEU A 1 244 ? -13.733 4.315 9.355 1.00 96.88 244 LEU A C 1
ATOM 1970 O O . LEU A 1 244 ? -14.085 3.159 9.600 1.00 96.88 244 LEU A O 1
ATOM 1974 N N . PRO A 1 245 ? -14.603 5.213 8.846 1.00 95.12 245 PRO A N 1
ATOM 1975 C CA . PRO A 1 245 ? -16.056 5.002 8.795 1.00 95.12 245 PRO A CA 1
ATOM 1976 C C . PRO A 1 245 ? -16.514 3.846 7.896 1.00 95.12 245 PRO A C 1
ATOM 1978 O O . PRO A 1 245 ? -17.577 3.279 8.134 1.00 95.12 245 PRO A O 1
ATOM 1981 N N . VAL A 1 246 ? -15.736 3.498 6.868 1.00 95.38 246 VAL A N 1
ATOM 1982 C CA . VAL A 1 246 ? -16.093 2.465 5.878 1.00 95.38 246 VAL A CA 1
ATOM 1983 C C . VAL A 1 246 ? -15.199 1.225 5.950 1.00 95.38 246 VAL A C 1
ATOM 1985 O O . VAL A 1 246 ? -15.225 0.394 5.040 1.00 95.38 246 VAL A O 1
ATOM 1988 N N . LEU A 1 247 ? -14.410 1.086 7.019 1.00 95.56 247 LEU A N 1
ATOM 1989 C CA . LEU A 1 247 ? -13.495 -0.037 7.190 1.00 95.56 247 LEU A CA 1
ATOM 1990 C C . LEU A 1 247 ? -14.269 -1.354 7.281 1.00 95.56 247 LEU A C 1
ATOM 1992 O O . LEU A 1 247 ? -15.137 -1.501 8.135 1.00 95.56 247 LEU A O 1
ATOM 1996 N N . ARG A 1 248 ? -13.935 -2.305 6.403 1.00 92.56 248 ARG A N 1
ATOM 1997 C CA . ARG A 1 248 ? -14.564 -3.632 6.308 1.00 92.56 248 ARG A CA 1
ATOM 1998 C C . ARG A 1 248 ? -13.652 -4.743 6.805 1.00 92.56 248 ARG A C 1
ATOM 2000 O O . ARG A 1 248 ? -14.121 -5.681 7.436 1.00 92.56 248 ARG A O 1
ATOM 2007 N N . HIS A 1 249 ? -12.353 -4.651 6.545 1.00 91.81 249 HIS A N 1
ATOM 2008 C CA . HIS A 1 249 ? -11.432 -5.755 6.800 1.00 91.81 249 HIS A CA 1
ATOM 2009 C C . HIS A 1 249 ? -10.147 -5.269 7.455 1.00 91.81 249 HIS A C 1
ATOM 2011 O O . HIS A 1 249 ? -9.523 -4.314 6.983 1.00 91.81 249 HIS A O 1
ATOM 2017 N N . ILE A 1 250 ? -9.740 -5.963 8.517 1.00 92.25 250 ILE A N 1
ATOM 2018 C CA . ILE A 1 250 ? -8.452 -5.760 9.174 1.00 92.25 250 ILE A CA 1
ATOM 2019 C C . ILE A 1 250 ? -7.667 -7.066 9.153 1.00 92.25 250 ILE A C 1
ATOM 2021 O O . ILE A 1 250 ? -8.128 -8.078 9.670 1.00 92.25 250 ILE A O 1
ATOM 2025 N N . ASN A 1 251 ? -6.447 -7.021 8.636 1.00 90.12 251 ASN A N 1
ATOM 2026 C CA . ASN A 1 251 ? -5.480 -8.102 8.749 1.00 90.12 251 ASN A CA 1
ATOM 2027 C C . ASN A 1 251 ? -4.357 -7.680 9.699 1.00 90.12 251 ASN A C 1
ATOM 2029 O O . ASN A 1 251 ? -3.759 -6.616 9.547 1.00 90.12 251 ASN A O 1
ATOM 2033 N N . VAL A 1 252 ? -4.036 -8.529 10.667 1.00 88.31 252 VAL A N 1
ATOM 2034 C CA . VAL A 1 252 ? -3.013 -8.279 11.681 1.00 88.31 252 VAL A CA 1
ATOM 2035 C C . VAL A 1 252 ? -1.950 -9.360 11.579 1.00 88.31 252 VAL A C 1
ATOM 2037 O O . VAL A 1 252 ? -2.197 -10.526 11.876 1.00 88.31 252 VAL A O 1
ATOM 2040 N N . VAL A 1 253 ? -0.749 -8.972 11.168 1.00 85.94 253 VAL A N 1
ATOM 2041 C CA . VAL A 1 253 ? 0.398 -9.870 11.038 1.00 85.94 253 VAL A CA 1
ATOM 2042 C C . VAL A 1 253 ? 1.342 -9.652 12.212 1.00 85.94 253 VAL A C 1
ATOM 2044 O O . VAL A 1 253 ? 2.207 -8.776 12.182 1.00 85.94 253 VAL A O 1
ATOM 2047 N N . ASP A 1 254 ? 1.149 -10.430 13.272 1.00 84.50 254 ASP A N 1
ATOM 2048 C CA . ASP A 1 254 ? 1.980 -10.381 14.474 1.00 84.50 254 ASP A CA 1
ATOM 2049 C C . ASP A 1 254 ? 1.841 -11.694 15.252 1.00 84.50 254 ASP A C 1
ATOM 2051 O O . ASP A 1 254 ? 0.797 -11.985 15.838 1.00 84.50 254 ASP A O 1
ATOM 2055 N N . LYS A 1 255 ? 2.907 -12.504 15.241 1.00 84.00 255 LYS A N 1
ATOM 2056 C CA . LYS A 1 255 ? 2.951 -13.788 15.951 1.00 84.00 255 LYS A CA 1
ATOM 2057 C C . LYS A 1 255 ? 2.741 -13.622 17.457 1.00 84.00 255 LYS A C 1
ATOM 2059 O O . LYS A 1 255 ? 2.035 -14.426 18.054 1.00 84.00 255 LYS A O 1
ATOM 2064 N N . THR A 1 256 ? 3.343 -12.606 18.069 1.00 85.00 256 THR A N 1
ATOM 2065 C CA . THR A 1 256 ? 3.264 -12.385 19.518 1.00 85.00 256 THR A CA 1
ATOM 2066 C C . THR A 1 256 ? 1.849 -11.995 19.917 1.00 85.00 256 THR A C 1
ATOM 2068 O O . THR A 1 256 ? 1.291 -12.562 20.852 1.00 85.00 256 THR A O 1
ATOM 2071 N N . LEU A 1 257 ? 1.239 -11.071 19.173 1.00 85.19 257 LEU A N 1
ATOM 2072 C CA . LEU A 1 257 ? -0.135 -10.649 19.420 1.00 85.19 257 LEU A CA 1
ATOM 2073 C C . LEU A 1 257 ? -1.137 -11.783 19.170 1.00 85.19 257 LEU A C 1
ATOM 2075 O O . LEU A 1 257 ? -2.080 -11.922 19.942 1.00 85.19 257 LEU A O 1
ATOM 2079 N N . TYR A 1 258 ? -0.918 -12.609 18.142 1.00 86.38 258 TYR A N 1
ATOM 2080 C CA . TYR A 1 258 ? -1.738 -13.794 17.878 1.00 86.38 258 TYR A CA 1
ATOM 2081 C C . TYR A 1 258 ? -1.810 -14.713 19.108 1.00 86.38 258 TYR A C 1
ATOM 2083 O O . TYR A 1 258 ? -2.905 -15.047 19.562 1.00 86.38 258 TYR A O 1
ATOM 2091 N N . TYR A 1 259 ? -0.662 -15.083 19.688 1.00 85.56 259 TYR A N 1
ATOM 2092 C CA . TYR A 1 259 ? -0.643 -15.942 20.877 1.00 85.56 259 TYR A CA 1
ATOM 2093 C C . TYR A 1 259 ? -1.207 -15.231 22.109 1.00 85.56 259 TYR A C 1
ATOM 2095 O O . TYR A 1 259 ? -2.037 -15.810 22.801 1.00 85.56 259 TYR A O 1
ATOM 2103 N N . ALA A 1 260 ? -0.872 -13.955 22.322 1.00 83.75 260 ALA A N 1
ATOM 2104 C CA . ALA A 1 260 ? -1.386 -13.186 23.457 1.00 83.75 260 ALA A CA 1
ATOM 2105 C C . ALA A 1 260 ? -2.922 -13.097 23.475 1.00 83.75 260 ALA A C 1
ATOM 2107 O O . ALA A 1 260 ? -3.539 -13.200 24.530 1.00 83.75 260 ALA A O 1
ATOM 2108 N N . ILE A 1 261 ? -3.550 -12.926 22.309 1.00 83.25 261 ILE A N 1
ATOM 2109 C CA . ILE A 1 261 ? -5.013 -12.889 22.166 1.00 83.25 261 ILE A CA 1
ATOM 2110 C C . ILE A 1 261 ? -5.625 -14.279 22.357 1.00 83.25 261 ILE A C 1
ATOM 2112 O O . ILE A 1 261 ? -6.692 -14.401 22.952 1.00 83.25 261 ILE A O 1
ATOM 2116 N N . THR A 1 262 ? -4.944 -15.323 21.880 1.00 82.69 262 THR A N 1
ATOM 2117 C CA . THR A 1 262 ? -5.386 -16.714 22.059 1.00 82.69 262 THR A CA 1
ATOM 2118 C C . THR A 1 262 ? -5.365 -17.120 23.538 1.00 82.69 262 THR A C 1
ATOM 2120 O O . THR A 1 262 ? -6.241 -17.851 23.990 1.00 82.69 262 THR A O 1
ATOM 2123 N N . GLU A 1 263 ? -4.391 -16.622 24.299 1.00 85.44 263 GLU A N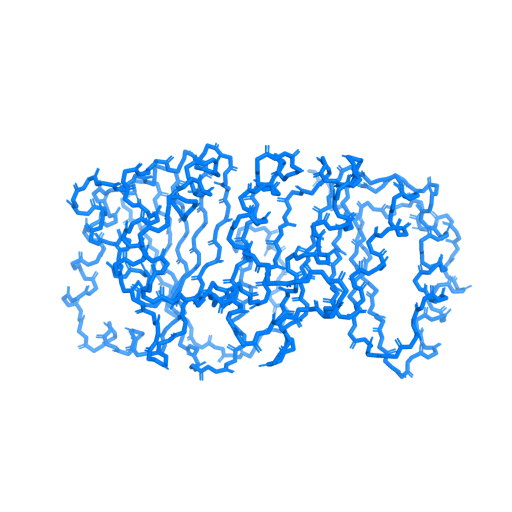 1
ATOM 2124 C CA . GLU A 1 263 ? -4.213 -16.912 25.727 1.00 85.44 263 GLU A CA 1
ATOM 2125 C C . GLU A 1 263 ? -5.038 -15.991 26.645 1.00 85.44 263 GLU A C 1
ATOM 2127 O O . GLU A 1 263 ? -5.363 -16.379 27.766 1.00 85.44 263 GLU A O 1
ATOM 2132 N N . ASN A 1 264 ? -5.411 -14.787 26.187 1.00 83.00 264 ASN A N 1
ATOM 2133 C CA . ASN A 1 264 ? -6.170 -13.802 26.963 1.00 83.00 264 ASN A CA 1
ATOM 2134 C C . ASN A 1 264 ? -7.431 -13.307 26.217 1.00 83.00 264 ASN A C 1
ATOM 2136 O O . ASN A 1 264 ? -7.386 -12.286 25.518 1.00 83.00 264 ASN A O 1
ATOM 2140 N N . PRO A 1 265 ? -8.594 -13.954 26.439 1.00 78.88 265 PRO A N 1
ATOM 2141 C CA . PRO A 1 265 ? -9.863 -13.564 25.821 1.00 78.88 265 PRO A CA 1
ATOM 2142 C C . PRO A 1 265 ? -10.321 -12.137 26.161 1.00 78.88 265 PRO A C 1
ATOM 2144 O O . PRO A 1 265 ? -11.042 -11.520 25.376 1.00 78.88 265 PRO A O 1
ATOM 2147 N N . GLN A 1 266 ? -9.904 -11.582 27.305 1.00 85.62 266 GLN A N 1
ATOM 2148 C CA . GLN A 1 266 ? -10.304 -10.232 27.708 1.00 85.62 266 GLN A CA 1
ATOM 2149 C C . GLN A 1 266 ? -9.666 -9.168 26.812 1.00 85.62 266 GLN A C 1
ATOM 2151 O O . GLN A 1 266 ? -10.350 -8.251 26.363 1.00 85.62 266 GLN A O 1
ATOM 2156 N N . GLY A 1 267 ? -8.382 -9.330 26.474 1.00 81.38 267 GLY A N 1
ATOM 2157 C CA . GLY A 1 267 ? -7.692 -8.418 25.558 1.00 81.38 267 GLY A CA 1
ATOM 2158 C C . GLY A 1 267 ? -8.333 -8.391 24.167 1.00 81.38 267 GLY A C 1
ATOM 2159 O O . GLY A 1 267 ? -8.389 -7.338 23.528 1.00 81.38 267 GLY A O 1
ATOM 2160 N N . LEU A 1 268 ? -8.881 -9.527 23.721 1.00 82.75 268 LEU A N 1
ATOM 2161 C CA . LEU A 1 268 ? -9.655 -9.592 22.486 1.00 82.75 268 LEU A CA 1
ATOM 2162 C C . LEU A 1 268 ? -10.970 -8.819 22.591 1.00 82.75 268 LEU A C 1
ATOM 2164 O O . LEU A 1 268 ? -11.307 -8.052 21.690 1.00 82.75 268 LEU A O 1
ATOM 2168 N N . ASN A 1 269 ? -11.710 -9.011 23.682 1.00 84.88 269 ASN A N 1
ATOM 2169 C CA . ASN A 1 269 ? -12.983 -8.330 23.906 1.00 84.88 269 ASN A CA 1
ATOM 2170 C C . ASN A 1 269 ? -12.806 -6.808 23.931 1.00 84.88 269 ASN A C 1
ATOM 2172 O O . ASN A 1 269 ? -13.560 -6.093 23.271 1.00 84.88 269 ASN A O 1
ATOM 2176 N N . ASP A 1 270 ? -11.772 -6.314 24.610 1.00 87.62 270 ASP A N 1
ATOM 2177 C CA . ASP A 1 270 ? -11.475 -4.881 24.690 1.00 87.62 270 ASP A CA 1
ATOM 2178 C C . ASP A 1 270 ? -11.119 -4.288 23.320 1.00 87.62 270 ASP A C 1
ATOM 2180 O O . ASP A 1 270 ? -11.513 -3.162 23.004 1.00 87.62 270 ASP A O 1
ATOM 2184 N N . LEU A 1 271 ? -10.392 -5.042 22.488 1.00 88.31 271 LEU A N 1
ATOM 2185 C CA . LEU A 1 271 ? -10.088 -4.674 21.105 1.00 88.31 271 LEU A CA 1
ATOM 2186 C C . LEU A 1 271 ? -11.368 -4.622 20.254 1.00 88.31 271 LEU A C 1
ATOM 2188 O O . LEU A 1 271 ? -11.631 -3.631 19.571 1.00 88.31 271 LEU A O 1
ATOM 2192 N N . MET A 1 272 ? -12.181 -5.677 20.318 1.00 86.94 272 MET A N 1
ATOM 2193 C CA . MET A 1 272 ? -13.418 -5.799 19.545 1.00 86.94 272 MET A CA 1
ATOM 2194 C C . MET A 1 272 ? -14.442 -4.733 19.926 1.00 86.94 272 MET A C 1
ATOM 2196 O O . MET A 1 272 ? -15.131 -4.226 19.046 1.00 86.94 272 MET A O 1
ATOM 2200 N N . ASN A 1 273 ? -14.532 -4.353 21.201 1.00 90.00 273 ASN A N 1
ATOM 2201 C CA . ASN A 1 273 ? -15.444 -3.306 21.663 1.00 90.00 273 ASN A CA 1
ATOM 2202 C C . ASN A 1 273 ? -15.107 -1.934 21.061 1.00 90.00 273 ASN A C 1
ATOM 2204 O O . ASN A 1 273 ? -16.015 -1.193 20.688 1.00 90.00 273 ASN A O 1
ATOM 2208 N N . VAL A 1 274 ? -13.819 -1.612 20.892 1.00 93.50 274 VAL A N 1
ATOM 2209 C CA . VAL A 1 274 ? -13.404 -0.377 20.204 1.00 93.50 274 VAL A CA 1
ATOM 2210 C C . VAL A 1 274 ? -13.831 -0.414 18.744 1.00 93.50 274 VAL A C 1
ATOM 2212 O O . VAL A 1 274 ? -14.456 0.530 18.269 1.00 93.50 274 VAL A O 1
ATOM 2215 N N . PHE A 1 275 ? -13.539 -1.504 18.034 1.00 93.00 275 PHE A N 1
ATOM 2216 C CA . PHE A 1 275 ? -13.895 -1.619 16.621 1.00 93.00 275 PHE A CA 1
ATOM 2217 C C . PHE A 1 275 ? -15.408 -1.640 16.390 1.00 93.00 275 PHE A C 1
ATOM 2219 O O . PHE A 1 275 ? -15.876 -0.983 15.468 1.00 93.00 275 PHE A O 1
ATOM 2226 N N . LYS A 1 276 ? -16.180 -2.293 17.266 1.00 87.50 276 LYS A N 1
ATOM 2227 C CA . LYS A 1 276 ? -17.650 -2.229 17.275 1.00 87.50 276 LYS A CA 1
ATOM 2228 C C . LYS A 1 276 ? -18.157 -0.794 17.352 1.00 87.50 276 LYS A C 1
ATOM 2230 O O . LYS A 1 276 ? -19.034 -0.405 16.590 1.00 87.50 276 LYS A O 1
ATOM 2235 N N . ALA A 1 277 ? -17.599 -0.011 18.273 1.00 92.25 277 ALA A N 1
ATOM 2236 C CA . ALA A 1 277 ? -18.039 1.358 18.503 1.00 92.25 277 ALA A CA 1
ATOM 2237 C C . ALA A 1 277 ? -17.571 2.333 17.409 1.00 92.25 277 ALA A C 1
ATOM 2239 O O . ALA A 1 277 ? -18.287 3.277 17.085 1.00 92.25 277 ALA A O 1
ATOM 2240 N N . LYS A 1 278 ? -16.366 2.137 16.859 1.00 94.75 278 LYS A N 1
ATOM 2241 C CA . LYS A 1 278 ? -15.688 3.126 16.000 1.00 94.75 278 LYS A CA 1
ATOM 2242 C C . LYS A 1 278 ? -15.649 2.752 14.511 1.00 94.75 278 LYS A C 1
ATOM 2244 O O . LYS A 1 278 ? -15.392 3.618 13.678 1.00 94.75 278 LYS A O 1
ATOM 2249 N N . CYS A 1 279 ? -15.924 1.496 14.161 1.00 95.25 279 CYS A N 1
ATOM 2250 C CA . CYS A 1 279 ? -15.910 0.969 12.793 1.00 95.25 279 CYS A CA 1
ATOM 2251 C C . CYS A 1 279 ? -17.187 0.144 12.526 1.00 95.25 279 CYS A C 1
ATOM 2253 O O . CYS A 1 279 ? -17.118 -1.081 12.422 1.00 95.25 279 CYS A O 1
ATOM 2255 N N . PRO A 1 280 ? -18.362 0.789 12.394 1.00 89.31 280 PRO A N 1
ATOM 2256 C CA . PRO A 1 280 ? -19.656 0.096 12.340 1.00 89.31 280 PRO A CA 1
ATOM 2257 C C . PRO A 1 280 ? -19.822 -0.835 11.128 1.00 89.31 280 PRO A C 1
ATOM 2259 O O . PRO A 1 280 ? -20.666 -1.723 11.145 1.00 89.31 280 PRO A O 1
ATOM 2262 N N . GLY A 1 281 ? -19.033 -0.634 10.069 1.00 86.50 281 GLY A N 1
ATOM 2263 C CA . GLY A 1 281 ? -19.038 -1.479 8.876 1.00 86.50 281 GLY A CA 1
ATOM 2264 C C . GLY A 1 281 ? -18.054 -2.650 8.908 1.00 86.50 281 GLY A C 1
ATOM 2265 O O . GLY A 1 281 ? -17.938 -3.324 7.890 1.00 86.50 281 GLY A O 1
ATOM 2266 N N . LEU A 1 282 ? -17.314 -2.872 9.999 1.00 92.19 282 LEU A N 1
ATOM 2267 C CA . LEU A 1 282 ? -16.259 -3.884 10.030 1.00 92.19 282 LEU A CA 1
ATOM 2268 C C . LEU A 1 282 ? -16.855 -5.295 9.894 1.00 92.19 282 LEU A C 1
ATOM 2270 O O . LEU A 1 282 ? -17.659 -5.704 10.718 1.00 92.19 282 LEU A O 1
ATOM 2274 N N . ASP A 1 283 ? -16.423 -6.036 8.873 1.00 88.56 283 ASP A N 1
ATOM 2275 C CA . ASP A 1 283 ? -16.866 -7.398 8.560 1.00 88.56 283 ASP A CA 1
ATOM 2276 C C . ASP A 1 283 ? -15.947 -8.458 9.201 1.00 88.56 283 ASP A C 1
ATOM 2278 O O . ASP A 1 283 ? -16.408 -9.524 9.616 1.00 88.56 283 ASP A O 1
ATOM 2282 N N . SER A 1 284 ? -14.628 -8.217 9.260 1.00 86.38 284 SER A N 1
ATOM 2283 C CA . SER A 1 284 ? -13.675 -9.228 9.745 1.00 86.38 284 SER A CA 1
ATOM 2284 C C . SER A 1 284 ? -12.362 -8.668 10.289 1.00 86.38 284 SER A C 1
ATOM 2286 O O . SER A 1 284 ? -11.785 -7.744 9.708 1.00 86.38 284 SER A O 1
ATOM 2288 N N . ILE A 1 285 ? -11.824 -9.335 11.315 1.00 87.62 285 ILE A N 1
ATOM 2289 C CA . ILE A 1 285 ? -10.428 -9.199 11.755 1.00 87.62 285 ILE A CA 1
ATOM 2290 C C . ILE A 1 285 ? -9.720 -10.547 11.601 1.00 87.62 285 ILE A C 1
ATOM 2292 O O . ILE A 1 285 ? -10.184 -11.560 12.122 1.00 87.62 285 ILE A O 1
ATOM 2296 N N . LEU A 1 286 ? -8.595 -10.562 10.892 1.00 87.25 286 LEU A N 1
ATOM 2297 C CA . LEU A 1 286 ? -7.789 -11.749 10.635 1.00 87.25 286 LEU A CA 1
ATOM 2298 C C . LEU A 1 286 ? -6.429 -11.626 11.321 1.00 87.25 286 LEU A C 1
ATOM 2300 O O . LEU A 1 286 ? -5.629 -10.770 10.947 1.00 87.25 286 LEU A O 1
ATOM 2304 N N . PHE A 1 287 ? -6.131 -12.505 12.277 1.00 84.75 287 PHE A N 1
ATOM 2305 C CA . PHE A 1 287 ? -4.801 -12.598 12.881 1.00 84.75 287 PHE A CA 1
ATOM 2306 C C . PHE A 1 287 ? -3.964 -13.671 12.186 1.00 84.75 287 PHE A C 1
ATOM 2308 O O . PHE A 1 287 ? -4.381 -14.824 12.051 1.00 84.75 287 PHE A O 1
ATOM 2315 N N . ILE A 1 288 ? -2.764 -13.283 11.758 1.00 81.94 288 ILE A N 1
ATOM 2316 C CA . ILE A 1 288 ? -1.850 -14.099 10.959 1.00 81.94 288 ILE A CA 1
ATOM 2317 C C . ILE A 1 288 ? -0.561 -14.286 11.773 1.00 81.94 288 ILE A C 1
ATOM 2319 O O . ILE A 1 288 ? 0.195 -13.321 11.945 1.00 81.94 288 ILE A O 1
ATOM 2323 N N . PRO A 1 289 ? -0.279 -15.503 12.280 1.00 79.25 289 PRO A N 1
ATOM 2324 C CA . PRO A 1 289 ? 0.908 -15.783 13.080 1.00 79.25 289 PRO A CA 1
ATOM 2325 C C . PRO A 1 289 ? 2.144 -15.889 12.183 1.00 79.25 289 PRO A C 1
ATOM 2327 O O . PRO A 1 289 ? 2.640 -16.973 11.878 1.00 79.25 289 PRO A O 1
ATOM 2330 N N . PHE A 1 290 ? 2.647 -14.744 11.738 1.00 71.44 290 PHE A N 1
ATOM 2331 C CA . PHE A 1 290 ? 3.812 -14.665 10.867 1.00 71.44 290 PHE A CA 1
ATOM 2332 C C . PHE A 1 290 ? 5.053 -14.248 11.657 1.00 71.44 290 PHE A C 1
ATOM 2334 O O . PHE A 1 290 ? 5.009 -13.321 12.468 1.00 71.44 290 PHE A O 1
ATOM 2341 N N . ALA A 1 291 ? 6.163 -14.952 11.435 1.00 61.34 291 ALA A N 1
ATOM 2342 C CA . ALA A 1 291 ? 7.420 -14.666 12.113 1.00 61.34 291 ALA A CA 1
ATOM 2343 C C . ALA A 1 291 ? 8.008 -13.325 11.648 1.00 61.34 291 ALA A C 1
ATOM 2345 O O . ALA A 1 291 ? 8.031 -13.012 10.455 1.00 61.34 291 ALA A O 1
ATOM 2346 N N . THR A 1 292 ? 8.532 -12.554 12.598 1.00 54.31 292 THR A N 1
ATOM 2347 C CA . THR A 1 292 ? 9.313 -11.347 12.331 1.00 54.31 292 THR A CA 1
ATOM 2348 C C . THR A 1 292 ? 10.535 -11.701 11.470 1.00 54.31 292 THR A C 1
ATOM 2350 O O . THR A 1 292 ? 11.282 -12.621 11.790 1.00 54.31 292 THR A O 1
ATOM 2353 N N . GLY A 1 293 ? 10.731 -11.003 10.343 1.00 50.47 293 GLY A N 1
ATOM 2354 C CA . GLY A 1 293 ? 11.921 -11.153 9.482 1.00 50.47 293 GLY A CA 1
ATOM 2355 C C . GLY A 1 293 ? 11.675 -11.639 8.048 1.00 50.47 293 GLY A C 1
ATOM 2356 O O . GLY A 1 293 ? 12.587 -11.559 7.227 1.00 50.47 293 GLY A O 1
ATOM 2357 N N . SER A 1 294 ? 10.461 -12.082 7.713 1.00 50.75 294 SER A N 1
ATOM 2358 C CA . SER A 1 294 ? 10.051 -12.370 6.326 1.00 50.75 294 SER A CA 1
ATOM 2359 C C . SER A 1 294 ? 9.072 -11.301 5.816 1.00 50.75 294 SER A C 1
ATOM 2361 O O . SER A 1 294 ? 8.389 -10.692 6.643 1.00 50.75 294 SER A O 1
ATOM 2363 N N . PRO A 1 295 ? 8.993 -11.041 4.495 1.00 52.69 295 PRO A N 1
ATOM 2364 C CA . PRO A 1 295 ? 7.954 -10.173 3.950 1.00 52.69 295 PRO A CA 1
ATOM 2365 C C . PRO A 1 295 ? 6.585 -10.797 4.262 1.00 52.69 295 PRO A C 1
ATOM 2367 O O . PRO A 1 295 ? 6.390 -11.987 3.992 1.00 52.69 295 PRO A O 1
ATOM 2370 N N . PRO A 1 296 ? 5.656 -10.052 4.882 1.00 58.12 296 PRO A N 1
ATOM 2371 C CA . PRO A 1 296 ? 4.339 -10.578 5.197 1.00 58.12 296 PRO A CA 1
ATOM 2372 C C . PRO A 1 296 ? 3.588 -10.912 3.901 1.00 58.12 296 PRO A C 1
ATOM 2374 O O . PRO A 1 296 ? 3.754 -10.205 2.903 1.00 58.12 296 PRO A O 1
ATOM 2377 N N . PRO A 1 297 ? 2.748 -11.962 3.890 1.00 60.62 297 PRO A N 1
ATOM 2378 C CA . PRO A 1 297 ? 1.957 -12.281 2.715 1.00 60.62 297 PRO A CA 1
ATOM 2379 C C . PRO A 1 297 ? 1.042 -11.096 2.384 1.00 60.62 297 PRO A C 1
ATOM 2381 O O . PRO A 1 297 ? 0.325 -10.580 3.247 1.00 60.62 297 PRO A O 1
ATOM 2384 N N . GLN A 1 298 ? 1.061 -10.661 1.126 1.00 57.12 298 GLN A N 1
ATOM 2385 C CA . GLN A 1 298 ? 0.027 -9.773 0.612 1.00 57.12 298 GLN A CA 1
ATOM 2386 C C . GLN A 1 298 ? -1.258 -10.590 0.525 1.00 57.12 298 GLN A C 1
ATOM 2388 O O . GLN A 1 298 ? -1.434 -11.399 -0.384 1.00 57.12 298 GLN A O 1
ATOM 2393 N N . LEU A 1 299 ? -2.135 -10.431 1.510 1.00 58.16 299 LEU A N 1
ATOM 2394 C CA . LEU A 1 299 ? -3.440 -11.060 1.469 1.00 58.16 299 LEU A CA 1
ATOM 2395 C C . LEU A 1 299 ? -4.373 -10.102 0.747 1.00 58.16 299 LEU A C 1
ATOM 2397 O O . LEU A 1 299 ? -4.650 -8.998 1.215 1.00 58.16 299 LEU A O 1
ATOM 2401 N N . VAL A 1 300 ? -4.809 -10.524 -0.433 1.00 48.97 300 VAL A N 1
ATOM 2402 C CA . VAL A 1 300 ? -5.816 -9.803 -1.203 1.00 48.97 300 VAL A CA 1
ATOM 2403 C C . VAL A 1 300 ? -7.164 -9.999 -0.516 1.00 48.97 300 VAL A C 1
ATOM 2405 O O . VAL A 1 300 ? -7.434 -11.049 0.069 1.00 48.97 300 VAL A O 1
ATOM 2408 N N . ASN A 1 301 ? -8.001 -8.968 -0.573 1.00 43.28 301 ASN A N 1
ATOM 2409 C CA . ASN A 1 301 ? -9.335 -8.954 0.004 1.00 43.28 301 ASN A CA 1
ATOM 2410 C C . ASN A 1 301 ? -10.114 -10.226 -0.408 1.00 43.28 301 ASN A C 1
ATOM 2412 O O . ASN A 1 301 ? -10.388 -10.448 -1.590 1.00 43.28 301 ASN A O 1
ATOM 2416 N N . ALA A 1 302 ? -10.438 -11.089 0.561 1.00 35.94 302 ALA A N 1
ATOM 2417 C CA . ALA A 1 302 ? -10.881 -12.470 0.326 1.00 35.94 302 ALA A CA 1
ATOM 2418 C C . ALA A 1 302 ? -12.260 -12.602 -0.357 1.00 35.94 302 ALA A C 1
ATOM 2420 O O . ALA A 1 302 ? -12.715 -13.710 -0.622 1.00 35.94 302 ALA A O 1
ATOM 2421 N N . LYS A 1 303 ? -12.937 -11.491 -0.676 1.00 36.59 303 LYS A N 1
ATOM 2422 C CA . LYS A 1 303 ? -14.247 -11.491 -1.347 1.00 36.59 303 LYS A CA 1
ATOM 2423 C C . LYS A 1 303 ? -14.183 -11.452 -2.882 1.00 36.59 303 LYS A C 1
ATOM 2425 O O . LYS A 1 303 ? -15.235 -11.474 -3.514 1.00 36.59 303 LYS A O 1
ATOM 2430 N N . THR A 1 304 ? -12.998 -11.434 -3.499 1.00 34.34 304 THR A N 1
ATOM 2431 C CA . THR A 1 304 ? -12.879 -11.403 -4.976 1.00 34.34 304 THR A CA 1
ATOM 2432 C C . THR A 1 304 ? -12.686 -12.759 -5.657 1.00 34.34 304 THR A C 1
ATOM 2434 O O . THR A 1 304 ? -12.768 -12.817 -6.882 1.00 34.34 304 THR A O 1
ATOM 2437 N N . GLU A 1 305 ? -12.479 -13.855 -4.923 1.00 32.72 305 GLU A N 1
ATOM 2438 C CA . GLU A 1 305 ? -12.194 -15.159 -5.536 1.00 32.72 305 GLU A CA 1
ATOM 2439 C C . GLU A 1 305 ? -13.031 -16.281 -4.910 1.00 32.72 305 GLU A C 1
ATOM 2441 O O . GLU A 1 305 ? -12.577 -17.054 -4.071 1.00 32.72 305 GLU A O 1
ATOM 2446 N N . ASN A 1 306 ? -14.259 -16.443 -5.413 1.00 31.17 306 ASN A N 1
ATOM 2447 C CA . ASN A 1 306 ? -14.814 -17.787 -5.570 1.00 31.17 306 ASN A CA 1
ATOM 2448 C C . ASN A 1 306 ? -13.951 -18.502 -6.616 1.00 31.17 306 ASN A C 1
ATOM 2450 O O . ASN A 1 306 ? -14.290 -18.451 -7.793 1.00 31.17 306 ASN A O 1
ATOM 2454 N N . ASN A 1 307 ? -12.790 -19.018 -6.203 1.00 27.50 307 ASN A N 1
ATOM 2455 C CA . ASN A 1 307 ? -12.041 -20.132 -6.792 1.00 27.50 307 ASN A CA 1
ATOM 2456 C C . ASN A 1 307 ? -10.660 -20.209 -6.122 1.00 27.50 307 ASN A C 1
ATOM 2458 O O . ASN A 1 307 ? -9.735 -19.527 -6.537 1.00 27.50 307 ASN A O 1
ATOM 2462 N N . THR A 1 308 ? -10.537 -21.104 -5.136 1.00 25.31 308 THR A N 1
ATOM 2463 C CA . THR A 1 308 ? -9.289 -21.734 -4.646 1.00 25.31 308 THR A CA 1
ATOM 2464 C C . THR A 1 308 ? -8.099 -20.824 -4.280 1.00 25.31 308 THR A C 1
ATOM 2466 O O . THR A 1 308 ? -7.419 -20.318 -5.169 1.00 25.31 308 THR A O 1
ATOM 2469 N N . PRO A 1 309 ? -7.698 -20.739 -2.993 1.00 28.86 309 PRO A N 1
ATOM 2470 C CA . PRO A 1 309 ? -6.420 -20.134 -2.632 1.00 28.86 309 PRO A CA 1
ATOM 2471 C C . PRO A 1 309 ? -5.264 -21.006 -3.143 1.00 28.86 309 PRO A C 1
ATOM 2473 O O . PRO A 1 309 ? -5.030 -22.116 -2.663 1.00 28.86 309 PRO A O 1
ATOM 2476 N N . SER A 1 310 ? -4.530 -20.492 -4.127 1.00 30.53 310 SER A N 1
ATOM 2477 C CA . SER A 1 310 ? -3.285 -21.075 -4.620 1.00 30.53 310 SER A CA 1
ATOM 2478 C C . SER A 1 310 ? -2.096 -20.504 -3.840 1.00 30.53 310 SER A C 1
ATOM 2480 O O . SER A 1 310 ? -1.700 -19.362 -4.048 1.00 30.53 310 SER A O 1
ATOM 2482 N N . LEU A 1 311 ? -1.515 -21.361 -2.992 1.00 30.30 311 LEU A N 1
ATOM 2483 C CA . LEU A 1 311 ? -0.147 -21.321 -2.453 1.00 30.30 311 LEU A CA 1
ATOM 2484 C C . LEU A 1 311 ? 0.254 -20.086 -1.621 1.00 30.30 311 LEU A C 1
ATOM 2486 O O . LEU A 1 311 ? 1.128 -19.307 -1.987 1.00 30.30 311 LEU A O 1
ATOM 2490 N N . ALA A 1 312 ? -0.257 -20.037 -0.394 1.00 29.70 312 ALA A N 1
ATOM 2491 C CA . ALA A 1 312 ? 0.571 -19.701 0.766 1.00 29.70 312 ALA A CA 1
ATOM 2492 C C . ALA A 1 312 ? 0.676 -20.973 1.638 1.00 29.70 312 ALA A C 1
ATOM 2494 O O . ALA A 1 312 ? -0.222 -21.819 1.555 1.00 29.70 312 ALA A O 1
ATOM 2495 N N . PRO A 1 313 ? 1.747 -21.177 2.436 1.00 32.22 313 PRO A N 1
ATOM 2496 C CA . PRO A 1 313 ? 1.843 -22.334 3.326 1.00 32.22 313 PRO A CA 1
ATOM 2497 C C . PRO A 1 313 ? 0.589 -22.430 4.203 1.00 32.22 313 PRO A C 1
ATOM 2499 O O . PRO A 1 313 ? -0.106 -21.432 4.377 1.00 32.22 313 PRO A O 1
ATOM 2502 N N . ARG A 1 314 ? 0.306 -23.614 4.762 1.00 32.97 314 ARG A N 1
ATOM 2503 C CA . ARG A 1 314 ? -0.758 -23.847 5.758 1.00 32.97 314 ARG A CA 1
ATOM 2504 C C . ARG A 1 314 ? -0.528 -22.975 7.005 1.00 32.97 314 ARG A C 1
ATOM 2506 O O . ARG A 1 314 ? -0.090 -23.456 8.043 1.00 32.97 314 ARG A O 1
ATOM 2513 N N . VAL A 1 315 ? -0.749 -21.673 6.889 1.00 38.78 315 VAL A N 1
ATOM 2514 C CA . VAL A 1 315 ? -0.713 -20.725 7.989 1.00 38.78 315 VAL A CA 1
ATOM 2515 C C . VAL A 1 315 ? -2.068 -20.867 8.652 1.00 38.78 315 VAL A C 1
ATOM 2517 O O . VAL A 1 315 ? -3.088 -20.533 8.058 1.00 38.78 315 VAL A O 1
ATOM 2520 N N . HIS A 1 316 ? -2.083 -21.424 9.860 1.00 45.78 316 HIS A N 1
ATOM 2521 C CA . HIS A 1 316 ? -3.266 -21.369 10.704 1.00 45.78 316 HIS A CA 1
ATOM 2522 C C . HIS A 1 316 ? -3.555 -19.898 10.986 1.00 45.78 316 HIS A C 1
ATOM 2524 O O . HIS A 1 316 ? -2.726 -19.208 11.572 1.00 45.78 316 HIS A O 1
ATOM 2530 N N . TYR A 1 317 ? -4.688 -19.409 10.503 1.00 49.50 317 TYR A N 1
ATOM 2531 C CA . TYR A 1 317 ? -5.146 -18.052 10.746 1.00 49.50 317 TYR A CA 1
ATOM 2532 C C . TYR A 1 317 ? -6.352 -18.087 11.679 1.00 49.50 317 TYR A C 1
ATOM 2534 O O . TYR A 1 317 ? -7.165 -19.011 11.631 1.00 49.50 317 TYR A O 1
ATOM 2542 N N . MET A 1 318 ? -6.465 -17.070 12.529 1.00 54.66 318 MET A N 1
ATOM 2543 C CA . MET A 1 318 ? -7.652 -16.856 13.349 1.00 54.66 318 MET A CA 1
ATOM 2544 C C . MET A 1 318 ? -8.491 -15.781 12.671 1.00 54.66 318 MET A C 1
ATOM 2546 O O . MET A 1 318 ? -8.124 -14.605 12.679 1.00 54.66 318 MET A O 1
ATOM 2550 N N . THR A 1 319 ? -9.602 -16.195 12.065 1.00 61.44 319 THR A N 1
ATOM 2551 C CA . THR A 1 319 ? -10.606 -15.272 11.529 1.00 61.44 319 THR A CA 1
ATOM 2552 C C . THR A 1 319 ? -11.647 -14.999 12.596 1.00 61.44 319 THR A C 1
ATOM 2554 O O . THR A 1 319 ? -12.286 -15.920 13.102 1.00 61.44 319 THR A O 1
ATOM 2557 N N . ILE A 1 320 ? -11.858 -13.725 12.893 1.00 61.09 320 ILE A N 1
ATOM 2558 C CA . ILE A 1 320 ? -12.957 -13.258 13.723 1.00 61.09 320 ILE A CA 1
ATOM 2559 C C . ILE A 1 320 ? -13.944 -12.574 12.790 1.00 61.09 320 ILE A C 1
ATOM 2561 O O . ILE A 1 320 ? -13.662 -11.497 12.260 1.00 61.09 320 ILE A O 1
ATOM 2565 N N . ASN A 1 321 ? -15.090 -13.215 12.571 1.00 61.31 321 ASN A N 1
ATOM 2566 C CA . ASN A 1 321 ? -16.197 -12.574 11.878 1.00 61.31 321 ASN A CA 1
ATOM 2567 C C . ASN A 1 321 ? -16.798 -11.538 12.821 1.00 61.31 321 ASN A C 1
ATOM 2569 O O . ASN A 1 321 ? -17.235 -11.864 13.926 1.00 61.31 321 ASN A O 1
ATOM 2573 N N . ALA A 1 322 ? -16.816 -10.290 12.380 1.00 50.06 322 ALA A N 1
ATOM 2574 C CA . ALA A 1 322 ? -17.545 -9.238 13.050 1.00 50.06 322 ALA A CA 1
ATOM 2575 C C . ALA A 1 322 ? -19.025 -9.371 12.659 1.00 50.06 322 ALA A C 1
ATOM 2577 O O . ALA A 1 322 ? -19.541 -8.660 11.808 1.00 50.06 322 ALA A O 1
ATOM 2578 N N . THR A 1 323 ? -19.713 -10.363 13.225 1.00 41.41 323 THR A N 1
ATOM 2579 C CA . THR A 1 323 ? -21.178 -10.358 13.240 1.00 41.41 323 THR A CA 1
ATOM 2580 C C . THR A 1 323 ? -21.604 -9.372 14.318 1.00 41.41 323 THR A C 1
ATOM 2582 O O . THR A 1 323 ? -21.405 -9.644 15.507 1.00 41.41 323 THR A O 1
ATOM 2585 N N . PHE A 1 324 ? -22.102 -8.215 13.893 1.00 46.59 324 PHE A N 1
ATOM 2586 C CA . PHE A 1 324 ? -22.682 -7.193 14.760 1.00 46.59 324 PHE A CA 1
ATOM 2587 C C . PHE A 1 324 ? -24.196 -7.177 14.627 1.00 46.59 324 PHE A C 1
ATOM 2589 O O . PHE A 1 324 ? -24.681 -7.320 13.480 1.00 46.59 324 PHE A O 1
#

Radius of gyration: 20.65 Å; Cα contacts (8 Å, |Δi|>4): 585; chains: 1; bounding box: 50×42×60 Å

Solvent-accessible surface area (backbone atoms only — not comparable to full-atom values): 17803 Å² total; per-residue (Å²): 133,82,86,75,44,71,48,81,46,74,43,58,86,79,61,76,59,57,57,50,55,66,72,66,51,57,71,75,61,52,58,59,34,32,29,42,35,41,36,40,73,39,94,58,95,52,64,65,62,49,48,51,54,48,61,69,40,37,86,22,67,24,59,30,36,40,38,34,29,35,66,94,48,56,73,58,60,59,62,54,68,68,40,45,58,64,33,30,31,42,33,43,48,76,51,99,80,57,65,44,53,59,66,61,52,45,66,57,34,70,42,69,78,57,17,62,26,27,34,29,44,34,41,39,26,50,63,44,59,81,32,87,89,50,59,42,93,90,72,42,66,56,63,54,55,59,53,50,33,51,37,53,72,74,33,40,75,43,39,28,32,44,34,34,62,28,48,45,55,37,82,80,55,63,75,45,65,55,61,35,48,48,49,62,70,40,20,70,52,28,31,33,43,32,47,28,61,56,78,89,82,46,60,55,65,66,48,55,42,55,36,45,48,79,38,58,26,65,43,24,29,36,39,33,29,18,53,68,60,48,52,48,52,53,51,32,43,74,69,68,31,30,43,38,67,46,22,28,38,38,40,35,48,23,37,68,53,42,51,51,40,74,75,32,65,63,64,43,51,61,52,50,52,50,43,58,74,55,20,79,51,37,45,35,43,35,36,35,65,44,68,91,88,60,87,74,82,85,75,69,74,80,87,79,57,100,65,75,94,81,84,73,77,96,69,76,61,52,75,42,72,47,84,125

Mean predicted aligned error: 10.55 Å

Sequence (324 aa):
MGARPKLGITVDRQQNVDNYVLSRTRRRAFDLVQQLSIIVTADGDCDWVFNDIIGHFKMSSLAFLNLTLVPNKLGLLSKVQSMNVEQMAVSFYPLRSARTNIYQLNRHLANDRLSQRLVSLGLGMLSFERGEDKVDPEYGVTDQLSLFRDMTNHQLISIRHLYIERMYFNPSDLSNPALTEIFTMLQSQLQSLMLYTFQQNSSNPEALTKMFSNKRFEQLHFLQTCGLTLRTIVALLREDTLQLPVLRHINVVDKTLYYAITENPQGLNDLMNVFKAKCPGLDSILFIPFATGSPPPQLVNAKTENNTPSLAPRVHYMTINATF

Organism: NCBI:txid44093

Nearest PDB structures (foldseek):
  3iiv-assembly2_B  TM=3.521E-01  e=3.766E-01  Escherichia coli
  4ast-assembly1_H  TM=3.147E-01  e=2.324E+00  Escherichia coli K-12
  8vuy-assembly1_D  TM=2.279E-01  e=8.407E-01  Rattus norvegicus
  6wi1-assembly1_D  TM=2.287E-01  e=8.869E-01  Rattus norvegicus
  4zhj-assembly1_A  TM=3.152E-01  e=4.661E+00  Synechocystis sp. PCC 6803 substr. Kazusa

pLDDT: mean 74.18, std 16.96, range [25.31, 96.88]

Foldseek 3Di:
DDDQAEDEEEAEPDDPPSVVVLVPDDLVVLLSHQEYEYAYPYPDDCPVVLLSVLVSQLPHQHAEYEYEEALVVLVSLQSNLSGNYQAYAYAYDQDLDDFNQLVSNLVSQVPQSSLQRYAHYHGNEDEQDQVPPPQPVVHGRDRSLVSLLVCLVPRNLNYQYYHHQEYFDDPVCLPPPSLQNSQQSCQARHQEYADEYAPPPTPDLSSLLSNAFQGHRPRHQYYEYEPSSLVSQLVNLVVVRHADANHAEYEYEYQVVVVVCVVDVVVVVSSLVSCVVRHVNHFKYKYWNDDRSDRDDPDDDPPPDPPDDDDDPPTDMDIDTPPD

Secondary structure (DSSP, 8-state):
-PPPPEEEEEE-TT-SSHHHHHHHS-HHHHTT--EEEEEE--SS--HHHHHHHHHHHTTSEEEEEEEEE-GGGGGGHHHHTTSEEEEEEEEE---TT----HHHHHHHH-SHHHHTTEEEEEES-EEE--GGG--BTTTBS--HHHHHHHHHHHT-TT--EEEEEEEEE-GGGGG-THHHHHHHHHTTT--EEEEEE-TTT---HHHHHHHHTTEE-SS--EEEE-HHHHHHHHHHHHTTSEE-TT--EEEEE-HHHHHHHHH-HHHHHHHHHHHHHH-TT--EEEEE-PPTTSPPP----TTS-SS----------EEEE---